Protein AF-X1HJX3-F1 (afdb_monomer_lite)

Structure (mmCIF, N/CA/C/O backbone):
data_AF-X1HJX3-F1
#
_entry.id   AF-X1HJX3-F1
#
loop_
_atom_site.group_PDB
_atom_site.id
_atom_site.type_symbol
_atom_site.label_atom_id
_atom_site.label_alt_id
_atom_site.label_comp_id
_atom_site.label_asym_id
_atom_site.label_entity_id
_atom_site.label_seq_id
_atom_site.pdbx_PDB_ins_code
_atom_site.Cartn_x
_atom_site.Cartn_y
_atom_site.Cartn_z
_atom_site.occupancy
_atom_site.B_iso_or_equiv
_atom_site.auth_seq_id
_atom_site.auth_comp_id
_atom_site.auth_asym_id
_atom_site.auth_atom_id
_atom_site.pdbx_PDB_model_num
ATOM 1 N N . MET A 1 1 ? -29.931 -9.947 17.814 1.00 61.59 1 MET A N 1
ATOM 2 C CA . MET A 1 1 ? -28.649 -10.103 17.093 1.00 61.59 1 MET A CA 1
ATOM 3 C C . MET A 1 1 ? -28.253 -11.563 17.200 1.00 61.59 1 MET A C 1
ATOM 5 O O . MET A 1 1 ? -28.341 -12.080 18.306 1.00 61.59 1 MET A O 1
ATOM 9 N N . LYS A 1 2 ? -27.898 -12.221 16.090 1.00 72.81 2 LYS A N 1
ATOM 10 C CA . LYS A 1 2 ? -27.318 -13.572 16.143 1.00 72.81 2 LYS A CA 1
ATOM 11 C C . LYS A 1 2 ? -25.956 -13.496 16.843 1.00 72.81 2 LYS A C 1
ATOM 13 O O . LYS A 1 2 ? -25.231 -12.519 16.660 1.00 72.81 2 LYS A O 1
ATOM 18 N N . SER A 1 3 ? -25.637 -14.487 17.658 1.00 76.19 3 SER A N 1
ATOM 19 C CA . SER A 1 3 ? -24.318 -14.667 18.257 1.00 76.19 3 SER A CA 1
ATOM 20 C C . SER A 1 3 ? -23.296 -15.091 17.199 1.00 76.19 3 SER A C 1
ATOM 22 O O . SER A 1 3 ? -23.646 -15.606 16.140 1.00 76.19 3 SER A O 1
ATOM 24 N N . MET A 1 4 ? -22.010 -14.902 17.491 1.00 70.25 4 MET A N 1
ATOM 25 C CA . MET A 1 4 ? -20.928 -15.288 16.575 1.00 70.25 4 MET A CA 1
ATOM 26 C C . MET A 1 4 ? -20.886 -16.800 16.316 1.00 70.25 4 MET A C 1
ATOM 28 O O . MET A 1 4 ? -20.545 -17.216 15.216 1.00 70.25 4 MET A O 1
ATOM 32 N N . PHE A 1 5 ? -21.310 -17.607 17.295 1.00 77.50 5 PHE A N 1
ATOM 33 C CA . PHE A 1 5 ? -21.462 -19.058 17.151 1.00 77.50 5 PHE A CA 1
ATOM 34 C C . PHE A 1 5 ? -22.589 -19.430 16.181 1.00 77.50 5 PHE A C 1
ATOM 36 O O . PHE A 1 5 ? -22.460 -20.386 15.429 1.00 77.50 5 PHE A O 1
ATOM 43 N N . GLU A 1 6 ? -23.679 -18.661 16.168 1.00 87.19 6 GLU A N 1
ATOM 44 C CA . GLU A 1 6 ? -24.797 -18.862 15.235 1.00 87.19 6 GLU A CA 1
ATOM 45 C C . GLU A 1 6 ? -24.487 -18.373 13.814 1.00 87.19 6 GLU A C 1
ATOM 47 O O . GLU A 1 6 ? -25.215 -18.703 12.879 1.00 87.19 6 GLU A O 1
ATOM 52 N N . LEU A 1 7 ? -23.450 -17.549 13.657 1.00 85.62 7 LEU A N 1
ATOM 53 C CA . LEU A 1 7 ? -23.013 -17.002 12.375 1.00 85.62 7 LEU A CA 1
ATOM 54 C C . LEU A 1 7 ? -21.848 -17.784 11.753 1.00 85.62 7 LEU A C 1
ATOM 56 O O . LEU A 1 7 ? -21.500 -17.491 10.616 1.00 85.62 7 LEU A O 1
ATOM 60 N N . ASP A 1 8 ? -21.259 -18.740 12.481 1.00 89.50 8 ASP A N 1
ATOM 61 C CA . ASP A 1 8 ? -20.041 -19.464 12.080 1.00 89.50 8 ASP A CA 1
ATOM 62 C C . ASP A 1 8 ? -18.905 -18.518 11.634 1.00 89.50 8 ASP A C 1
ATOM 64 O O . ASP A 1 8 ? -18.171 -18.771 10.681 1.00 89.50 8 ASP A O 1
ATOM 68 N N . VAL A 1 9 ? -18.783 -17.371 12.317 1.00 84.12 9 VAL A N 1
ATOM 69 C CA . VAL A 1 9 ? -17.748 -16.365 12.032 1.00 84.12 9 VAL A CA 1
ATOM 70 C C . VAL A 1 9 ? -16.661 -16.382 13.108 1.00 84.12 9 VAL A C 1
ATOM 72 O O . VAL A 1 9 ? -16.971 -16.440 14.304 1.00 84.12 9 VAL A O 1
ATOM 75 N N . PRO A 1 10 ? -15.374 -16.300 12.723 1.00 83.56 10 PRO A N 1
ATOM 76 C CA . PRO A 1 10 ? -14.274 -16.314 13.674 1.00 83.56 10 PRO A CA 1
ATOM 77 C C . PRO A 1 10 ? -14.284 -15.076 14.574 1.00 83.56 10 PRO A C 1
ATOM 79 O O . PRO A 1 10 ? -14.725 -13.988 14.194 1.00 83.56 10 PRO A O 1
ATOM 82 N N . VAL A 1 11 ? -13.742 -15.235 15.783 1.00 80.19 11 VAL A N 1
ATOM 83 C CA . VAL A 1 11 ? -13.589 -14.117 16.717 1.00 80.19 11 VAL A CA 1
ATOM 84 C C . VAL A 1 11 ? -12.571 -13.110 16.181 1.00 80.19 11 VAL A C 1
ATOM 86 O O . VAL A 1 11 ? -11.490 -13.534 15.761 1.00 80.19 11 VAL A O 1
ATOM 89 N N . PRO A 1 12 ? -12.860 -11.790 16.223 1.00 82.75 12 PRO A N 1
ATOM 90 C CA . PRO A 1 12 ? -11.872 -10.776 15.884 1.00 82.75 12 PRO A CA 1
ATOM 91 C C . PRO A 1 12 ? -10.567 -11.002 16.652 1.00 82.75 12 PRO A C 1
ATOM 93 O O . PRO A 1 12 ? -10.544 -11.056 17.882 1.00 82.75 12 PRO A O 1
ATOM 96 N N . SER A 1 13 ? -9.463 -11.135 15.921 1.00 85.62 13 SER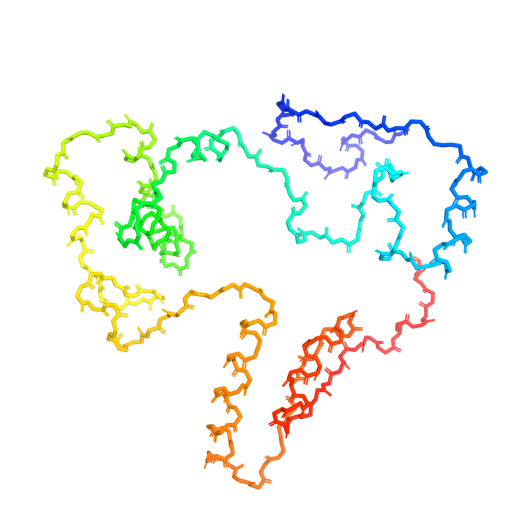 A N 1
ATOM 97 C CA . SER A 1 13 ? -8.151 -11.480 16.485 1.00 85.62 13 SER A CA 1
ATOM 98 C C . SER A 1 13 ? -7.382 -10.275 17.041 1.00 85.62 13 SER A C 1
ATOM 100 O O . SER A 1 13 ? -6.273 -10.429 17.557 1.00 85.62 13 SER A O 1
ATOM 102 N N . LYS A 1 14 ? -7.947 -9.065 16.930 1.00 87.12 14 LYS A N 1
ATOM 103 C CA . LYS A 1 14 ? -7.328 -7.784 17.300 1.00 87.12 14 LYS A CA 1
ATOM 104 C C . LYS A 1 14 ? -8.273 -6.955 18.169 1.00 87.12 14 LYS A C 1
ATOM 106 O O . LYS A 1 14 ? -9.490 -7.101 18.091 1.00 87.12 14 LYS A O 1
ATOM 111 N N . ARG A 1 15 ? -7.698 -6.087 19.006 1.00 88.69 15 ARG A N 1
ATOM 112 C CA . ARG A 1 15 ? -8.424 -5.170 19.900 1.00 88.69 15 ARG A CA 1
ATOM 113 C C . ARG A 1 15 ? -8.220 -3.732 19.437 1.00 88.69 15 ARG A C 1
ATOM 115 O O . ARG A 1 15 ? -7.120 -3.384 19.014 1.00 88.69 15 ARG A O 1
ATOM 122 N N . SER A 1 16 ? -9.252 -2.905 19.561 1.00 89.31 16 SER A N 1
ATOM 123 C CA . SER A 1 16 ? -9.152 -1.468 19.297 1.00 89.31 16 SER A CA 1
ATOM 124 C C . SER A 1 16 ? -8.227 -0.796 20.314 1.00 89.31 16 SER A C 1
ATOM 126 O O . SER A 1 16 ? -8.355 -1.043 21.513 1.00 89.31 16 SER A O 1
ATOM 128 N N . LEU A 1 17 ? -7.321 0.061 19.8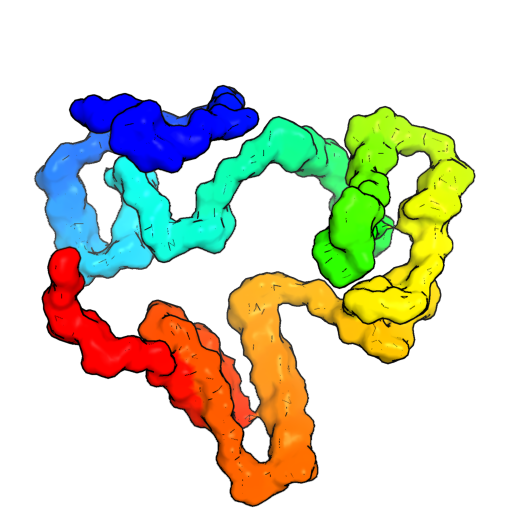36 1.00 90.75 17 LEU A N 1
ATOM 129 C CA . LEU A 1 17 ? -6.403 0.838 20.679 1.00 90.75 17 LEU A CA 1
ATOM 130 C C . LEU A 1 17 ? -6.754 2.332 20.693 1.00 90.75 17 LEU A C 1
ATOM 132 O O . LEU A 1 17 ? -6.776 2.952 21.751 1.00 90.75 17 LEU A O 1
ATOM 136 N N . ILE A 1 18 ? -7.049 2.899 19.521 1.00 92.00 18 ILE A N 1
ATOM 137 C CA . ILE A 1 18 ? -7.411 4.308 19.327 1.00 92.00 18 ILE A CA 1
ATOM 138 C C . ILE A 1 18 ? -8.757 4.348 18.599 1.00 92.00 18 ILE A C 1
ATOM 140 O O . ILE A 1 18 ? -8.970 3.588 17.655 1.00 92.00 18 ILE A O 1
ATOM 144 N N . VAL A 1 19 ? -9.661 5.227 19.036 1.00 93.69 19 VAL A N 1
ATOM 145 C CA . VAL A 1 19 ? -10.991 5.418 18.437 1.00 93.69 19 VAL A CA 1
ATOM 146 C C . VAL A 1 19 ? -11.203 6.877 18.044 1.00 93.69 19 VAL A C 1
ATOM 148 O O . VAL A 1 19 ? -10.630 7.781 18.654 1.00 93.69 19 VAL A O 1
ATOM 151 N N . ARG A 1 20 ? -12.039 7.110 17.027 1.00 91.69 20 ARG A N 1
ATOM 152 C CA . ARG A 1 20 ? -12.559 8.439 16.678 1.00 91.69 20 ARG A CA 1
ATOM 153 C C . ARG A 1 20 ? -14.007 8.542 17.149 1.00 91.69 20 ARG A C 1
ATOM 155 O O . ARG A 1 20 ? -14.749 7.568 17.069 1.00 91.69 20 ARG A O 1
ATOM 162 N N . ASN A 1 21 ? -14.388 9.712 17.653 1.00 92.94 21 ASN A N 1
ATOM 163 C CA . ASN A 1 21 ? -15.759 9.969 18.083 1.00 92.94 21 ASN A CA 1
ATOM 164 C C . ASN A 1 21 ? -16.642 10.270 16.873 1.00 92.94 21 ASN A C 1
ATOM 166 O O . ASN A 1 21 ? -16.260 11.073 16.023 1.00 92.94 21 ASN A O 1
ATOM 170 N N . ASN A 1 22 ? -17.835 9.682 16.850 1.00 93.44 22 ASN A N 1
ATOM 171 C CA . ASN A 1 22 ? -18.866 10.026 15.877 1.00 93.44 22 ASN A CA 1
ATOM 172 C C . ASN A 1 22 ? -19.615 11.287 16.315 1.00 93.44 22 ASN A C 1
ATOM 174 O O . ASN A 1 22 ? -19.764 11.551 17.511 1.00 93.44 22 ASN A O 1
ATOM 178 N N . LYS A 1 23 ? -20.126 12.043 15.341 1.00 94.06 23 LYS A N 1
ATOM 179 C CA . LYS A 1 23 ? -21.047 13.153 15.591 1.00 94.06 23 LYS A CA 1
ATOM 180 C C . LYS A 1 23 ? -22.486 12.654 15.613 1.00 94.06 23 LYS A C 1
ATOM 182 O O . LYS A 1 23 ? -22.884 11.832 14.789 1.00 94.06 23 LYS A O 1
ATOM 187 N N . GLU A 1 24 ? -23.284 13.181 16.535 1.00 95.38 24 GLU A N 1
ATOM 188 C CA . GLU A 1 24 ? -24.730 12.987 16.498 1.00 95.38 24 GLU A CA 1
ATOM 189 C C . GLU A 1 24 ? -25.316 13.858 15.387 1.00 95.38 24 GLU A C 1
ATOM 191 O O . GLU A 1 24 ? -25.300 15.085 15.465 1.00 95.38 24 GLU A O 1
ATOM 196 N N . VAL A 1 25 ? -25.807 13.212 14.331 1.00 96.31 25 VAL A N 1
ATOM 197 C CA . VAL A 1 25 ? -26.427 13.881 13.184 1.00 96.31 25 VAL A CA 1
ATOM 198 C C . VAL A 1 25 ? -27.868 13.404 13.054 1.00 96.31 25 VAL A C 1
ATOM 200 O O . VAL A 1 25 ? -28.129 12.197 12.967 1.00 96.31 25 VAL A O 1
ATOM 203 N N . SER A 1 26 ? -28.813 14.344 13.030 1.00 97.38 26 SER A N 1
ATOM 204 C CA . SER A 1 26 ? -30.235 14.045 12.856 1.00 97.38 26 SER A CA 1
ATOM 205 C C . SER A 1 26 ? -30.555 13.645 11.412 1.00 97.38 26 SER A C 1
ATOM 207 O O . SER A 1 26 ? -29.755 13.822 10.488 1.00 97.38 26 SER A O 1
ATOM 209 N N . LYS A 1 27 ? -31.748 13.088 11.192 1.00 97.75 27 LYS A N 1
ATOM 210 C CA . LYS A 1 27 ? -32.211 12.749 9.843 1.00 97.75 27 LYS A CA 1
ATOM 211 C C . LYS A 1 27 ? -32.362 14.008 8.983 1.00 97.75 27 LYS A C 1
ATOM 213 O O . LYS A 1 27 ? -31.900 14.024 7.850 1.00 97.75 27 LYS A O 1
ATOM 218 N N . GLU A 1 28 ? -32.942 15.060 9.544 1.00 98.25 28 GLU A N 1
ATOM 219 C CA . GLU A 1 28 ? -33.205 16.336 8.876 1.00 98.25 28 GLU A CA 1
ATOM 220 C C . GLU A 1 28 ? -31.895 17.004 8.442 1.00 98.25 28 GLU A C 1
ATOM 222 O O . GLU A 1 28 ? -31.787 17.491 7.321 1.00 98.25 28 GLU A O 1
ATOM 227 N N . GLN A 1 29 ? -30.863 16.960 9.292 1.00 98.06 29 GLN A N 1
ATOM 228 C CA . GLN A 1 29 ? -29.531 17.469 8.953 1.00 98.06 29 GLN A CA 1
ATOM 229 C C . GLN A 1 29 ? -28.898 16.698 7.788 1.00 98.06 29 GLN A C 1
ATOM 231 O O . GLN A 1 29 ? -28.302 17.312 6.904 1.00 98.06 29 GLN A O 1
ATOM 236 N N . ARG A 1 30 ? -29.056 15.366 7.750 1.00 97.12 30 ARG A N 1
ATOM 237 C CA . ARG A 1 30 ? -28.606 14.553 6.607 1.00 97.12 30 ARG A CA 1
ATOM 238 C C . ARG A 1 30 ? -29.377 14.884 5.331 1.00 97.12 30 ARG A C 1
ATOM 240 O O . ARG A 1 30 ? -28.759 14.980 4.279 1.00 97.12 30 ARG A O 1
ATOM 247 N N . GLU A 1 31 ? -30.693 15.081 5.409 1.00 97.56 31 GLU A N 1
ATOM 248 C CA . GLU A 1 31 ? -31.519 15.455 4.251 1.00 97.56 31 GLU A CA 1
ATOM 249 C C . GLU A 1 31 ? -31.126 16.822 3.675 1.00 97.56 31 GLU A C 1
ATOM 251 O O . GLU A 1 31 ? -31.100 16.980 2.456 1.00 97.56 31 GLU A O 1
ATOM 256 N N . ILE A 1 32 ? -30.794 17.795 4.532 1.00 98.19 32 ILE A N 1
ATOM 257 C CA . ILE A 1 32 ? -30.259 19.091 4.093 1.00 98.19 32 ILE A CA 1
ATOM 258 C C . ILE A 1 32 ? -28.913 18.883 3.398 1.00 98.19 32 ILE A C 1
ATOM 260 O O . ILE A 1 32 ? -28.762 19.301 2.256 1.00 98.19 32 ILE A O 1
ATOM 264 N N . ALA A 1 33 ? -27.965 18.186 4.035 1.00 97.56 33 ALA A N 1
ATOM 265 C CA . ALA A 1 33 ? -26.647 17.943 3.450 1.00 97.56 33 ALA A CA 1
ATOM 266 C C . ALA A 1 33 ? -26.736 17.225 2.095 1.00 97.56 33 ALA A C 1
ATOM 268 O O . ALA A 1 33 ? -26.059 17.628 1.156 1.00 97.56 33 ALA A O 1
ATOM 269 N N . LEU A 1 34 ? -27.607 16.220 1.957 1.00 97.12 34 LEU A N 1
ATOM 270 C CA . LEU A 1 34 ? -27.843 15.539 0.681 1.00 97.12 34 LEU A CA 1
ATOM 271 C C . LEU A 1 34 ? -28.362 16.495 -0.397 1.00 97.12 34 LEU A C 1
ATOM 273 O O . LEU A 1 34 ? -27.876 16.452 -1.517 1.00 97.12 34 LEU A O 1
ATOM 277 N N . LYS A 1 35 ? -29.309 17.383 -0.077 1.00 97.81 35 LYS A N 1
ATOM 278 C CA . LYS A 1 35 ? -29.825 18.364 -1.046 1.00 97.81 35 LYS A CA 1
ATOM 279 C C . LYS A 1 35 ? -28.768 19.386 -1.457 1.00 97.81 35 LYS A C 1
ATOM 281 O O . LYS A 1 35 ? -28.600 19.619 -2.647 1.00 97.81 35 LYS A O 1
ATOM 286 N N . GLU A 1 36 ? -28.049 19.955 -0.491 1.00 98.00 36 GLU A N 1
ATOM 287 C CA 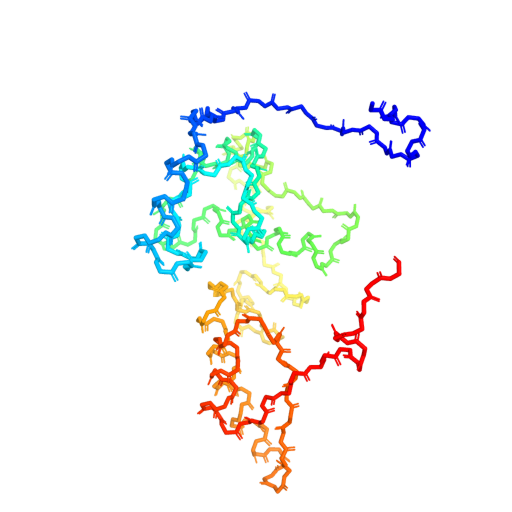. GLU A 1 36 ? -27.005 20.963 -0.737 1.00 98.00 36 GLU A CA 1
ATOM 288 C C . GLU A 1 36 ? -25.790 20.385 -1.477 1.00 98.00 36 GLU A C 1
ATOM 290 O O . GLU A 1 36 ? -25.063 21.112 -2.145 1.00 98.00 36 GLU A O 1
ATOM 295 N N . THR A 1 37 ? -25.574 19.072 -1.380 1.00 97.62 37 THR A N 1
ATOM 296 C CA . THR A 1 37 ? -24.545 18.348 -2.143 1.00 97.62 37 THR A CA 1
ATOM 297 C C . THR A 1 37 ? -25.079 17.759 -3.445 1.00 97.62 37 THR A C 1
ATOM 299 O O . THR A 1 37 ? -24.409 16.932 -4.055 1.00 97.62 37 THR A O 1
ATOM 302 N N . GLU A 1 38 ? -26.285 18.151 -3.871 1.00 97.44 38 GLU A N 1
ATOM 303 C CA . GLU A 1 38 ? -26.936 17.663 -5.095 1.00 97.44 38 GLU A CA 1
ATOM 304 C C . GLU A 1 38 ? -27.000 16.125 -5.165 1.00 97.44 38 GLU A C 1
ATOM 306 O O . GLU A 1 38 ? -26.935 15.520 -6.231 1.00 97.44 38 GLU A O 1
ATOM 311 N N . TYR A 1 39 ? -27.133 15.484 -4.001 1.00 93.56 39 TYR A N 1
ATOM 312 C CA . TYR A 1 39 ? -27.134 14.034 -3.802 1.00 93.56 39 TYR A CA 1
ATOM 313 C C . TYR A 1 39 ? -25.836 13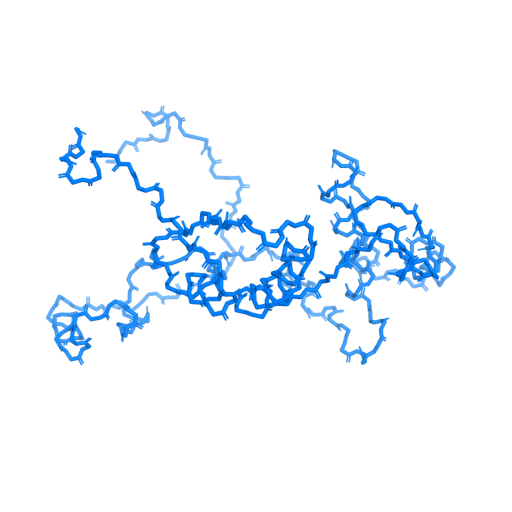.330 -4.239 1.00 93.56 39 TYR A C 1
ATOM 315 O O . TYR A 1 39 ? -25.811 12.109 -4.399 1.00 93.56 39 TYR A O 1
ATOM 323 N N . SER A 1 40 ? -24.736 14.074 -4.382 1.00 93.62 40 SER A N 1
ATOM 324 C CA . SER A 1 40 ? -23.405 13.528 -4.639 1.00 93.62 40 SER A CA 1
ATOM 325 C C . SER A 1 40 ? -22.805 12.925 -3.368 1.00 93.62 40 SER A C 1
ATOM 327 O O . SER A 1 40 ? -22.455 13.632 -2.420 1.00 93.62 40 SER A O 1
ATOM 329 N N . MET A 1 41 ? -22.597 11.607 -3.371 1.00 89.94 41 MET A N 1
ATOM 330 C CA . MET A 1 41 ? -21.937 10.901 -2.265 1.00 89.94 41 MET A CA 1
ATOM 331 C C . MET A 1 41 ? -20.471 11.321 -2.083 1.00 89.94 41 MET A C 1
ATOM 333 O O . MET A 1 41 ? -19.980 11.331 -0.959 1.00 89.94 41 MET A O 1
ATOM 337 N N . PHE A 1 42 ? -19.789 11.728 -3.160 1.00 91.69 42 PHE A N 1
ATOM 338 C CA . PHE A 1 42 ? -18.414 12.241 -3.099 1.00 91.69 42 PHE A CA 1
ATOM 339 C C . PHE A 1 42 ? -18.319 13.626 -2.457 1.00 91.69 42 PHE A C 1
ATOM 341 O O . PHE A 1 42 ? -17.261 14.015 -1.967 1.00 91.69 42 PHE A O 1
ATOM 348 N N . SER A 1 43 ? -19.416 14.380 -2.476 1.00 94.94 43 SER A N 1
ATOM 349 C CA . SER A 1 43 ? -19.486 15.725 -1.908 1.00 94.94 43 SER A CA 1
ATOM 350 C C . SER A 1 43 ? -20.091 15.730 -0.502 1.00 94.94 43 SER A C 1
ATOM 352 O O . SER A 1 43 ? -20.031 16.754 0.180 1.00 94.94 43 SER A O 1
ATOM 354 N N . PHE A 1 44 ? -20.653 14.604 -0.047 1.00 96.44 44 PHE A N 1
ATOM 355 C CA . PHE A 1 44 ? -21.240 14.483 1.282 1.00 96.44 44 PHE A CA 1
ATOM 356 C C . PHE A 1 44 ? -20.164 14.622 2.381 1.00 96.44 44 PHE A C 1
ATOM 358 O O . PHE A 1 44 ? -19.135 13.946 2.320 1.00 96.44 44 PHE A O 1
ATOM 365 N N . PRO A 1 45 ? -20.368 15.454 3.424 1.00 95.81 45 PRO A N 1
ATOM 366 C CA . PRO A 1 45 ? -19.367 15.636 4.473 1.00 95.81 45 PRO A CA 1
ATOM 367 C C . PRO A 1 45 ? -19.091 14.344 5.259 1.00 95.81 45 PRO A C 1
ATOM 369 O O . PRO A 1 45 ? -19.943 13.868 6.010 1.00 95.81 45 PRO A O 1
ATOM 372 N N . ALA A 1 46 ? -17.869 13.812 5.153 1.00 94.38 46 ALA A N 1
ATOM 373 C CA . ALA A 1 46 ? -17.485 12.545 5.788 1.00 94.38 46 ALA A CA 1
ATOM 374 C C . ALA A 1 46 ? -17.660 12.540 7.320 1.00 94.38 46 ALA A C 1
ATOM 376 O O . ALA A 1 46 ? -18.031 11.534 7.911 1.00 94.38 46 ALA A O 1
ATOM 377 N N . ASP A 1 47 ? -17.470 13.687 7.974 1.00 94.44 47 ASP A N 1
ATOM 378 C CA . ASP A 1 47 ? -17.616 13.844 9.429 1.00 94.44 47 ASP A CA 1
ATOM 379 C C . ASP A 1 47 ? -19.087 13.774 9.910 1.00 94.44 47 ASP A C 1
ATOM 381 O O . ASP A 1 47 ? -19.361 13.776 11.110 1.00 94.44 47 ASP A O 1
ATOM 385 N N . MET A 1 48 ? -20.048 13.724 8.975 1.00 95.81 48 MET A N 1
ATOM 386 C CA . MET A 1 48 ? -21.469 13.470 9.244 1.00 95.81 48 MET A CA 1
ATOM 387 C C . MET A 1 48 ? -21.873 12.004 9.014 1.00 95.81 48 MET A C 1
ATOM 389 O O . MET A 1 48 ? -23.026 11.641 9.271 1.00 95.81 48 MET A O 1
ATOM 393 N N . LEU A 1 49 ? -20.961 11.166 8.511 1.00 94.56 49 LEU A N 1
ATOM 394 C CA . LEU A 1 49 ? -21.205 9.746 8.281 1.00 94.56 49 LEU A CA 1
ATOM 395 C C . LEU A 1 49 ? -21.093 8.959 9.589 1.00 94.56 49 LEU A C 1
ATOM 397 O O . LEU A 1 49 ? -20.243 9.223 10.435 1.00 94.56 49 LEU A O 1
ATOM 401 N N . VAL A 1 50 ? -21.954 7.952 9.738 1.00 92.50 50 VAL A N 1
ATOM 402 C CA . VAL A 1 50 ? -21.848 6.963 10.826 1.00 92.50 50 VAL A CA 1
ATOM 403 C C . VAL A 1 50 ? -20.944 5.805 10.406 1.00 92.50 50 VAL A C 1
ATOM 405 O O . VAL A 1 50 ? -20.169 5.297 11.212 1.00 92.50 50 VAL A O 1
ATOM 408 N N . LEU A 1 51 ? -21.063 5.391 9.144 1.00 93.31 51 LEU A N 1
ATOM 409 C CA . LEU A 1 51 ? -20.258 4.363 8.497 1.00 93.31 51 LEU A CA 1
ATOM 410 C C . LEU A 1 51 ? -19.881 4.883 7.114 1.00 93.31 51 LEU A C 1
ATOM 412 O O . LEU A 1 51 ? -20.748 5.381 6.393 1.00 93.31 51 LEU A O 1
ATOM 416 N N . ASP A 1 52 ? -18.604 4.765 6.769 1.00 93.44 52 ASP A N 1
ATOM 417 C CA . ASP A 1 52 ? -18.085 5.132 5.459 1.00 93.44 52 ASP A CA 1
ATOM 418 C C . ASP A 1 52 ? -17.701 3.859 4.700 1.00 93.44 52 ASP A C 1
ATOM 420 O O . ASP A 1 52 ? -16.767 3.150 5.076 1.00 93.44 52 ASP A O 1
ATOM 424 N N . PHE A 1 53 ? -18.478 3.555 3.662 1.00 93.62 53 PHE A N 1
ATOM 425 C CA . PHE A 1 53 ? -18.250 2.436 2.750 1.00 93.62 53 PHE A CA 1
ATOM 426 C C . PHE A 1 53 ? -17.908 2.923 1.338 1.00 93.62 53 PHE A C 1
ATOM 428 O O . PHE A 1 53 ? -18.094 2.184 0.376 1.00 93.62 53 PHE A O 1
ATOM 435 N N . LEU A 1 54 ? -17.445 4.171 1.197 1.00 90.19 54 LEU A N 1
ATOM 436 C CA . LEU A 1 54 ? -17.122 4.742 -0.106 1.00 90.19 54 LEU A CA 1
ATOM 437 C C . LEU A 1 54 ? -15.926 4.031 -0.758 1.00 90.19 54 LEU A C 1
ATOM 439 O O . LEU A 1 54 ? -15.936 3.793 -1.962 1.00 90.19 54 LEU A O 1
ATOM 443 N N . SER A 1 55 ? -14.895 3.694 0.023 1.00 86.94 55 SER A N 1
ATOM 444 C CA . SER A 1 55 ? -13.718 2.964 -0.457 1.00 86.94 55 SER A CA 1
ATOM 445 C C . SER A 1 55 ? -12.925 2.329 0.691 1.00 86.94 55 SER A C 1
ATOM 447 O O . SER A 1 55 ? -12.899 2.842 1.812 1.00 86.94 55 SER A O 1
ATOM 449 N N . ASP A 1 56 ? -12.229 1.232 0.403 1.00 87.81 56 ASP A N 1
ATOM 450 C CA . ASP A 1 56 ? -11.198 0.626 1.255 1.00 87.81 56 ASP A CA 1
ATOM 451 C C . ASP A 1 56 ? -9.807 1.277 1.070 1.00 87.81 56 ASP A C 1
ATOM 453 O O . ASP A 1 56 ? -8.878 1.033 1.845 1.00 87.81 56 ASP A O 1
ATOM 457 N N . SER A 1 57 ? -9.655 2.150 0.069 1.00 85.75 57 SER A N 1
ATOM 458 C CA . SER A 1 57 ? -8.403 2.834 -0.249 1.00 85.75 57 SER A CA 1
ATOM 459 C C . SER A 1 57 ? -8.044 3.878 0.810 1.00 85.75 57 SER A C 1
ATOM 461 O O . SER A 1 57 ? -8.576 4.987 0.832 1.00 85.75 57 SER A O 1
ATOM 463 N N . GLY A 1 58 ? -7.087 3.539 1.678 1.00 88.12 58 GLY A N 1
ATOM 464 C CA . GLY A 1 58 ? -6.576 4.443 2.714 1.00 88.12 58 GLY A CA 1
ATOM 465 C C . GLY A 1 58 ? -7.488 4.597 3.937 1.00 88.12 58 GLY A C 1
ATOM 466 O O . GLY A 1 58 ? -7.189 5.407 4.812 1.00 88.12 58 GLY A O 1
ATOM 467 N N . SER A 1 59 ? -8.565 3.814 4.035 1.00 91.94 59 SER A N 1
ATOM 468 C CA . SER A 1 59 ? -9.525 3.846 5.151 1.00 91.94 59 SER A CA 1
ATOM 469 C C . SER A 1 59 ? -9.270 2.768 6.219 1.00 91.94 59 SER A C 1
ATOM 471 O O . SER A 1 59 ? -9.999 2.673 7.207 1.00 91.94 59 SER A O 1
ATOM 473 N N . SER A 1 60 ? -8.209 1.967 6.067 1.00 92.25 60 SER A N 1
ATOM 474 C CA . SER A 1 60 ? -7.819 0.929 7.030 1.00 92.25 60 SER A CA 1
ATOM 475 C C . SER A 1 60 ? -7.314 1.496 8.365 1.00 92.25 60 SER A C 1
ATOM 477 O O . SER A 1 60 ? -6.669 2.544 8.408 1.00 92.25 60 SER A O 1
ATOM 479 N N . SER A 1 61 ? -7.494 0.749 9.457 1.00 93.25 61 SER A N 1
ATOM 480 C CA . SER A 1 61 ? -6.857 1.045 10.745 1.00 93.25 61 SER A CA 1
ATOM 481 C C . SER A 1 61 ? -5.431 0.490 10.814 1.00 93.25 61 SER A C 1
ATOM 483 O O . SER A 1 61 ? -5.226 -0.704 10.591 1.00 93.25 61 SER A O 1
ATOM 485 N N . MET A 1 62 ? -4.465 1.321 11.207 1.00 94.69 62 MET A N 1
ATOM 486 C CA . MET A 1 62 ? -3.088 0.883 11.463 1.00 94.69 62 MET A CA 1
ATOM 487 C C . MET A 1 62 ? -2.930 0.201 12.829 1.00 94.69 62 MET A C 1
ATOM 489 O O . MET A 1 62 ? -3.605 0.554 13.798 1.00 94.69 62 MET A O 1
ATOM 493 N N . THR A 1 63 ? -1.992 -0.743 12.919 1.00 93.12 63 THR A N 1
ATOM 494 C CA . THR A 1 63 ? -1.543 -1.338 14.185 1.00 93.12 63 THR A CA 1
ATOM 495 C C . THR A 1 63 ? -0.704 -0.354 15.001 1.00 93.12 63 THR A C 1
ATOM 497 O O . THR A 1 63 ? -0.184 0.638 14.488 1.00 93.12 63 THR A O 1
ATOM 500 N N . ASP A 1 64 ? -0.527 -0.649 16.284 1.00 93.06 64 ASP A N 1
ATOM 501 C CA . ASP A 1 64 ? 0.395 0.065 17.170 1.00 93.06 64 ASP A CA 1
ATOM 502 C C . ASP A 1 64 ? 1.842 0.072 16.647 1.00 93.06 64 ASP A C 1
ATOM 504 O O . ASP A 1 64 ? 2.494 1.111 16.680 1.00 93.06 64 ASP A O 1
ATOM 508 N N . LEU A 1 65 ? 2.326 -1.041 16.085 1.00 91.94 65 LEU A N 1
ATOM 509 C CA . LEU A 1 65 ? 3.655 -1.124 15.467 1.00 91.94 65 LEU A CA 1
ATOM 510 C C . LEU A 1 65 ? 3.789 -0.252 14.211 1.00 91.94 65 LEU A C 1
ATOM 512 O O . LEU A 1 65 ? 4.851 0.325 13.975 1.00 91.94 65 LEU A O 1
ATOM 516 N N . GLN A 1 66 ? 2.731 -0.129 13.405 1.00 93.56 66 GLN A N 1
ATOM 517 C CA . GLN A 1 66 ? 2.719 0.791 12.264 1.00 93.56 66 GLN A CA 1
ATOM 518 C C . GLN A 1 66 ? 2.757 2.248 12.741 1.00 93.56 66 GLN A C 1
ATOM 520 O O . GLN A 1 66 ? 3.571 3.021 12.244 1.00 93.56 66 GLN A O 1
ATOM 525 N N . TRP A 1 67 ? 1.968 2.604 13.761 1.00 94.19 67 TRP A N 1
ATOM 526 C CA . TRP A 1 67 ? 2.042 3.924 14.396 1.00 94.19 67 TRP A CA 1
ATOM 527 C C . TRP A 1 67 ? 3.425 4.214 14.990 1.00 94.19 67 TRP A C 1
ATOM 529 O O . TRP A 1 67 ? 3.962 5.295 14.769 1.00 94.19 67 TRP A O 1
ATOM 539 N N . ALA A 1 68 ? 4.037 3.254 15.690 1.00 92.56 68 ALA A N 1
ATOM 540 C CA . ALA A 1 68 ? 5.392 3.390 16.224 1.00 92.56 68 ALA A CA 1
ATOM 541 C C . ALA A 1 68 ? 6.416 3.621 15.103 1.00 92.56 68 ALA A C 1
ATOM 543 O O . ALA A 1 68 ? 7.282 4.484 15.219 1.00 92.56 68 ALA A O 1
ATOM 544 N N . SER A 1 69 ? 6.272 2.905 13.985 1.00 93.00 69 SER A N 1
ATOM 545 C CA . SER A 1 69 ? 7.146 3.038 12.815 1.00 93.00 69 SER A CA 1
ATOM 546 C C . SER A 1 69 ? 7.134 4.457 12.230 1.00 93.00 69 SER A C 1
ATOM 548 O O . SER A 1 69 ? 8.179 4.914 11.770 1.00 93.00 69 SER A O 1
ATOM 550 N N . LEU A 1 70 ? 6.010 5.186 12.309 1.00 93.38 70 LEU A N 1
ATOM 551 C CA . LEU A 1 70 ? 5.940 6.595 11.888 1.00 93.38 70 LEU A CA 1
ATOM 552 C C . LEU A 1 70 ? 6.876 7.493 12.712 1.00 93.38 70 LEU A C 1
ATOM 554 O O . LEU A 1 70 ? 7.515 8.380 12.156 1.00 93.38 70 LEU A O 1
ATOM 558 N N . PHE A 1 71 ? 7.039 7.232 14.013 1.00 92.88 71 PHE A N 1
ATOM 559 C CA . PHE A 1 71 ? 7.985 7.972 14.862 1.00 92.88 71 PHE A CA 1
ATOM 560 C C . PHE A 1 71 ? 9.455 7.633 14.575 1.00 92.88 71 PHE A C 1
ATOM 562 O O . PHE A 1 71 ? 10.344 8.406 14.926 1.00 92.88 71 PHE A O 1
ATOM 569 N N . HIS A 1 72 ? 9.722 6.500 13.920 1.00 91.94 72 HIS A N 1
ATOM 570 C CA . HIS A 1 72 ? 11.057 6.115 13.453 1.00 91.94 72 HIS A CA 1
ATOM 571 C C . HIS A 1 72 ? 11.383 6.619 12.037 1.00 91.94 72 HIS A C 1
ATOM 573 O O . HIS A 1 72 ? 12.459 6.277 11.518 1.00 91.94 72 HIS A O 1
ATOM 579 N N . GLY A 1 73 ? 10.482 7.413 11.438 1.00 93.06 73 GLY A N 1
ATOM 580 C CA . GLY A 1 73 ? 10.614 8.001 10.108 1.00 93.06 73 GLY A CA 1
ATOM 581 C C . GLY A 1 73 ? 11.980 8.646 9.880 1.00 93.06 73 GLY A C 1
ATOM 582 O O . GLY A 1 73 ? 12.539 9.312 10.752 1.00 93.06 73 GLY A O 1
ATOM 583 N N . ASP A 1 74 ? 12.546 8.391 8.705 1.00 95.19 74 ASP A N 1
ATOM 584 C CA . ASP A 1 74 ? 13.812 8.960 8.258 1.00 95.19 74 ASP A CA 1
ATOM 585 C C . ASP A 1 74 ? 13.557 9.770 6.996 1.00 95.19 74 ASP A C 1
ATOM 587 O O . ASP A 1 74 ? 13.400 9.219 5.908 1.00 95.19 74 ASP A O 1
ATOM 591 N N . GLU A 1 75 ? 13.511 11.085 7.175 1.00 96.12 75 GLU A N 1
ATOM 592 C CA . GLU A 1 75 ? 13.206 12.062 6.128 1.00 96.12 75 GLU A CA 1
ATOM 593 C C . GLU A 1 75 ? 14.457 12.472 5.332 1.00 96.12 75 GLU A C 1
ATOM 595 O O . GLU A 1 75 ? 14.481 13.502 4.655 1.00 96.12 75 GLU A O 1
ATOM 600 N N . SER A 1 76 ? 15.534 11.681 5.413 1.00 96.69 76 SER A N 1
ATOM 601 C CA . SER A 1 76 ? 16.718 11.884 4.583 1.00 96.69 76 SER A CA 1
ATOM 602 C C . SER A 1 76 ? 16.354 11.789 3.098 1.00 96.69 76 SER A C 1
ATOM 604 O O . SER A 1 76 ? 15.662 10.867 2.661 1.00 96.69 76 SER A O 1
ATOM 606 N N . TYR A 1 77 ? 16.878 12.727 2.304 1.00 94.50 77 TYR A N 1
ATOM 607 C CA . TYR A 1 77 ? 16.503 12.914 0.896 1.00 94.50 77 TYR A CA 1
ATOM 608 C C . TYR A 1 77 ? 16.764 11.693 0.001 1.00 94.50 77 TYR A C 1
ATOM 610 O O . TYR A 1 77 ? 16.055 11.459 -0.974 1.00 94.50 77 TYR A O 1
ATOM 618 N N . GLY A 1 78 ? 17.793 10.905 0.309 1.00 90.06 78 GLY A N 1
ATOM 619 C CA . GLY A 1 78 ? 18.151 9.729 -0.471 1.00 90.06 78 GLY A CA 1
ATOM 620 C C . GLY A 1 78 ? 18.536 8.573 0.429 1.00 90.06 78 GLY A C 1
ATOM 621 O O . GLY A 1 78 ? 19.217 8.772 1.432 1.00 90.06 78 GLY A O 1
ATOM 622 N N . ARG A 1 79 ? 18.134 7.359 0.029 1.00 89.56 79 ARG A N 1
ATOM 623 C CA . ARG A 1 79 ? 18.510 6.107 0.706 1.00 89.56 79 ARG A CA 1
ATOM 624 C C . ARG A 1 79 ? 18.205 6.133 2.215 1.00 89.56 79 ARG A C 1
ATOM 626 O O . ARG A 1 79 ? 19.015 5.674 3.013 1.00 89.56 79 ARG A O 1
ATOM 633 N N . ASN A 1 80 ? 17.051 6.671 2.603 1.00 93.88 80 ASN A N 1
ATOM 634 C CA . ASN A 1 80 ? 16.607 6.636 3.995 1.00 93.88 80 ASN A CA 1
ATOM 635 C C . ASN A 1 80 ? 16.314 5.199 4.472 1.00 93.88 80 ASN A C 1
ATOM 637 O O . ASN A 1 80 ? 16.152 4.277 3.668 1.00 93.88 80 ASN A O 1
ATOM 641 N N . LYS A 1 81 ? 16.217 4.994 5.790 1.00 93.81 81 LYS A N 1
ATOM 642 C CA . LYS A 1 81 ? 15.899 3.682 6.392 1.00 93.81 81 LYS A CA 1
ATOM 643 C C . LYS A 1 81 ? 14.635 3.047 5.802 1.00 93.81 81 LYS A C 1
ATOM 645 O O . LYS A 1 81 ? 14.626 1.850 5.515 1.00 93.81 81 LYS A O 1
ATOM 650 N N . GLY A 1 82 ? 13.584 3.848 5.611 1.00 93.00 82 GLY A N 1
ATOM 651 C CA . GLY A 1 82 ? 12.292 3.392 5.097 1.00 93.00 82 GLY A CA 1
ATOM 652 C C . GLY A 1 82 ? 12.396 2.781 3.702 1.00 93.00 82 GLY A C 1
ATOM 653 O O . GLY A 1 82 ? 11.784 1.750 3.441 1.00 93.00 82 GLY A O 1
ATOM 654 N N . TYR A 1 83 ? 13.241 3.344 2.839 1.00 92.12 83 TYR A N 1
ATOM 655 C CA . TYR A 1 83 ? 13.507 2.813 1.506 1.00 92.12 83 TYR A CA 1
ATOM 656 C C . TYR A 1 83 ? 14.044 1.370 1.549 1.00 92.12 83 TYR A C 1
ATOM 658 O O . TYR A 1 83 ? 13.534 0.507 0.834 1.00 92.12 83 TYR A O 1
ATOM 666 N N . TYR A 1 84 ? 15.033 1.077 2.401 1.00 93.44 84 TYR A N 1
ATOM 667 C CA . TYR A 1 84 ? 15.594 -0.277 2.499 1.00 93.44 84 TYR A CA 1
ATOM 668 C C . TYR A 1 84 ? 14.589 -1.271 3.087 1.00 93.44 84 TYR A C 1
ATOM 670 O O . TYR A 1 84 ? 14.448 -2.385 2.583 1.00 93.44 84 TYR A O 1
ATOM 678 N N . VAL A 1 85 ? 13.855 -0.853 4.125 1.00 94.75 85 VAL A N 1
ATOM 679 C CA . VAL A 1 85 ? 12.808 -1.677 4.743 1.00 94.75 85 VAL A CA 1
ATOM 680 C C . VAL A 1 85 ? 11.690 -1.983 3.745 1.00 94.75 85 VAL A C 1
ATOM 682 O O . VAL A 1 85 ? 11.234 -3.122 3.688 1.00 94.75 85 VAL A O 1
ATOM 685 N N . LEU A 1 86 ? 11.280 -1.008 2.928 1.00 92.94 86 LEU A N 1
ATOM 686 C CA . LEU A 1 86 ? 10.248 -1.192 1.909 1.00 92.94 86 LEU A CA 1
ATOM 687 C C . LEU A 1 86 ? 10.670 -2.218 0.852 1.00 92.94 86 LEU A C 1
ATOM 689 O O . LEU A 1 86 ? 9.876 -3.087 0.504 1.00 92.94 86 LEU A O 1
ATOM 693 N N . LEU A 1 87 ? 11.914 -2.159 0.366 1.00 91.31 87 LEU A N 1
ATOM 694 C CA . LEU A 1 87 ? 12.413 -3.153 -0.587 1.00 91.31 87 LEU A CA 1
ATOM 695 C C . LEU A 1 87 ? 12.385 -4.568 -0.006 1.00 91.31 87 LEU A C 1
ATOM 697 O O . LEU A 1 87 ? 11.902 -5.489 -0.661 1.00 91.31 87 LEU A O 1
ATOM 701 N N . GLU A 1 88 ? 12.853 -4.744 1.229 1.00 93.44 88 GLU A N 1
ATOM 702 C CA . GLU A 1 88 ? 12.801 -6.048 1.891 1.00 93.44 88 GLU A CA 1
ATOM 703 C C . GLU A 1 88 ? 11.358 -6.503 2.152 1.00 93.44 88 GLU A C 1
ATOM 705 O O . GLU A 1 88 ? 11.080 -7.686 1.991 1.00 93.44 88 GLU A O 1
ATOM 710 N N . ALA A 1 89 ? 10.430 -5.593 2.465 1.00 93.94 89 ALA A N 1
ATOM 711 C CA . ALA A 1 89 ? 9.010 -5.910 2.640 1.00 93.94 89 ALA A CA 1
ATOM 712 C C . ALA A 1 89 ? 8.340 -6.371 1.332 1.00 93.94 89 ALA A C 1
ATOM 714 O O . ALA A 1 89 ? 7.542 -7.309 1.342 1.00 93.94 89 ALA A O 1
ATOM 715 N N . ILE A 1 90 ? 8.691 -5.759 0.195 1.00 92.12 90 ILE A N 1
ATOM 716 C CA . ILE A 1 90 ? 8.241 -6.215 -1.129 1.00 92.12 90 ILE A CA 1
ATOM 717 C C . ILE A 1 90 ? 8.744 -7.641 -1.376 1.00 92.12 90 ILE A C 1
ATOM 719 O O . ILE A 1 90 ? 7.964 -8.508 -1.757 1.00 92.12 90 ILE A O 1
ATOM 723 N N . ARG A 1 91 ? 10.021 -7.925 -1.098 1.00 92.00 91 ARG A N 1
ATOM 724 C CA . ARG A 1 91 ? 10.570 -9.283 -1.252 1.00 92.00 91 ARG A CA 1
ATOM 725 C C . ARG A 1 91 ? 9.942 -10.283 -0.281 1.00 92.00 91 ARG A C 1
ATOM 727 O O . ARG A 1 91 ? 9.635 -11.401 -0.681 1.00 92.00 91 ARG A O 1
ATOM 734 N N . ASP A 1 92 ? 9.720 -9.887 0.968 1.00 94.88 92 ASP A N 1
ATOM 735 C CA . ASP A 1 92 ? 9.002 -10.694 1.960 1.00 94.88 92 ASP A CA 1
ATOM 736 C C . ASP A 1 92 ? 7.610 -11.083 1.441 1.00 94.88 92 ASP A C 1
ATOM 738 O O . ASP A 1 92 ? 7.221 -12.240 1.546 1.00 94.88 92 ASP A O 1
ATOM 742 N N . THR A 1 93 ? 6.908 -10.145 0.801 1.00 93.12 93 THR A N 1
ATOM 743 C CA . THR A 1 93 ? 5.546 -10.351 0.289 1.00 93.12 93 THR A CA 1
ATOM 744 C C . THR A 1 93 ? 5.506 -11.189 -0.990 1.00 93.12 93 THR A C 1
ATOM 746 O O . THR A 1 93 ? 4.688 -12.097 -1.105 1.00 93.12 93 THR A O 1
ATOM 749 N N . PHE A 1 94 ? 6.360 -10.880 -1.970 1.00 91.56 94 PHE A N 1
ATOM 750 C CA . PHE A 1 94 ? 6.241 -11.427 -3.327 1.00 91.56 94 PHE A CA 1
ATOM 751 C C . PHE A 1 94 ? 7.230 -12.549 -3.652 1.00 91.56 94 PHE A C 1
ATOM 753 O O . PHE A 1 94 ? 7.062 -13.219 -4.668 1.00 91.56 94 PHE A O 1
ATOM 760 N N . GLU A 1 95 ? 8.261 -12.767 -2.834 1.00 92.31 95 GLU A N 1
ATOM 761 C CA . GLU A 1 95 ? 9.315 -13.745 -3.140 1.00 92.31 95 GLU A CA 1
ATOM 762 C C . GLU A 1 95 ? 9.533 -14.789 -2.045 1.00 92.31 95 GLU A C 1
ATOM 764 O O . GLU A 1 95 ? 9.868 -15.929 -2.358 1.00 92.31 95 GLU A O 1
ATOM 769 N N . ARG A 1 96 ? 9.405 -14.407 -0.768 1.00 92.62 96 ARG A N 1
ATOM 770 C CA . ARG A 1 96 ? 9.829 -15.252 0.365 1.00 92.62 96 ARG A CA 1
ATOM 771 C C . ARG A 1 96 ? 8.690 -16.039 1.011 1.00 92.62 96 ARG A C 1
ATOM 773 O O . ARG A 1 96 ? 8.966 -16.939 1.799 1.00 92.62 96 ARG A O 1
ATOM 780 N N . GLY A 1 97 ? 7.439 -15.744 0.653 1.00 89.69 97 GLY A N 1
ATOM 781 C CA . GLY A 1 97 ? 6.262 -16.474 1.124 1.00 89.69 97 GLY A CA 1
ATOM 782 C C . GLY A 1 97 ? 6.203 -16.537 2.650 1.00 89.69 97 GLY A C 1
ATOM 783 O O . GLY A 1 97 ? 6.182 -15.505 3.319 1.00 89.69 97 GLY A O 1
ATOM 784 N N . ASP A 1 98 ? 6.219 -17.753 3.191 1.00 94.44 98 ASP A N 1
ATOM 785 C CA . ASP A 1 98 ? 6.073 -18.004 4.629 1.00 94.44 98 ASP A CA 1
ATOM 786 C C . ASP A 1 98 ? 7.349 -17.740 5.452 1.00 94.44 98 ASP A C 1
ATOM 788 O O . ASP A 1 98 ? 7.303 -17.788 6.681 1.00 94.44 98 ASP A O 1
ATOM 792 N N . GLU A 1 99 ? 8.468 -17.388 4.807 1.00 95.38 99 GLU A N 1
ATOM 793 C CA . GLU A 1 99 ? 9.766 -17.131 5.452 1.00 95.38 99 GLU A CA 1
ATOM 794 C C . GLU A 1 99 ? 10.231 -15.659 5.301 1.00 95.38 99 GLU A C 1
ATOM 796 O O . GLU A 1 99 ? 11.302 -15.381 4.744 1.00 95.38 99 GLU A O 1
ATOM 801 N N . PRO A 1 100 ? 9.446 -14.663 5.764 1.00 95.88 100 PRO A N 1
ATOM 802 C CA . PRO A 1 100 ? 9.804 -13.253 5.645 1.00 95.88 100 PRO A CA 1
ATOM 803 C C . PRO A 1 100 ? 10.942 -12.878 6.602 1.00 95.88 100 PRO A C 1
ATOM 805 O O . PRO A 1 100 ? 10.942 -13.248 7.780 1.00 95.88 100 PRO A O 1
ATOM 808 N N . LYS A 1 101 ? 11.876 -12.042 6.141 1.00 94.19 101 LYS A N 1
ATOM 809 C CA . LYS A 1 101 ? 12.979 -11.550 6.979 1.00 94.19 101 LYS A CA 1
ATOM 810 C C . LYS A 1 101 ? 12.531 -10.539 8.027 1.00 94.19 101 LYS A C 1
ATOM 812 O O . LYS A 1 101 ? 13.168 -10.434 9.072 1.00 94.19 101 LYS A O 1
ATOM 817 N N . LYS A 1 102 ? 11.475 -9.765 7.749 1.00 94.62 102 LYS A N 1
ATOM 818 C CA . LYS A 1 102 ? 10.961 -8.698 8.626 1.00 94.62 102 LYS A CA 1
ATOM 819 C C . LYS A 1 102 ? 12.048 -7.690 9.005 1.00 94.62 102 LYS A C 1
ATOM 821 O O . LYS A 1 102 ? 12.224 -7.353 10.175 1.00 94.62 102 LYS A O 1
ATOM 826 N N . ALA A 1 103 ? 12.754 -7.174 7.999 1.00 94.81 103 ALA A N 1
ATOM 827 C CA . ALA A 1 103 ? 13.875 -6.245 8.176 1.00 94.81 103 ALA A CA 1
ATOM 828 C C . ALA A 1 103 ? 13.527 -4.984 8.995 1.00 94.81 103 ALA A C 1
ATOM 830 O O . ALA A 1 103 ? 14.397 -4.401 9.639 1.00 94.81 103 ALA A O 1
ATOM 831 N N . VAL A 1 104 ? 12.244 -4.603 9.038 1.00 94.62 104 VAL A N 1
ATOM 832 C CA . VAL A 1 104 ? 11.714 -3.542 9.911 1.00 94.62 104 VAL A CA 1
ATOM 833 C C . VAL A 1 104 ? 12.087 -3.732 11.388 1.00 94.62 104 VAL A C 1
ATOM 835 O O . VAL A 1 104 ? 12.279 -2.749 12.101 1.00 94.62 104 VAL A O 1
ATOM 838 N N . ASN A 1 105 ? 12.264 -4.976 11.846 1.00 95.31 105 ASN A N 1
ATOM 839 C CA . ASN A 1 105 ? 12.613 -5.280 13.230 1.00 95.31 105 ASN A CA 1
ATOM 840 C C . ASN A 1 105 ? 13.973 -4.708 13.636 1.00 95.31 105 ASN A C 1
ATOM 842 O O . ASN A 1 105 ? 14.099 -4.285 14.776 1.00 95.31 105 ASN A O 1
ATOM 846 N N . LEU A 1 106 ? 14.945 -4.624 12.719 1.00 94.75 106 LEU A N 1
ATOM 847 C CA . LEU A 1 106 ? 16.243 -3.989 12.991 1.00 94.75 106 LEU A CA 1
ATOM 848 C C . LEU A 1 106 ? 16.076 -2.506 13.350 1.00 94.75 106 LEU A C 1
ATOM 850 O O . LEU A 1 106 ? 16.808 -1.965 14.175 1.00 94.75 106 LEU A O 1
ATOM 854 N N . ILE A 1 107 ? 15.090 -1.842 12.739 1.00 93.38 107 ILE A N 1
ATOM 855 C CA . ILE A 1 107 ? 14.803 -0.431 13.001 1.00 93.38 107 ILE A CA 1
ATOM 856 C C . ILE A 1 107 ? 14.013 -0.280 14.301 1.00 93.38 107 ILE A C 1
ATOM 858 O O . ILE A 1 107 ? 14.371 0.545 15.140 1.00 93.38 107 ILE A O 1
ATOM 862 N N . LEU A 1 108 ? 12.967 -1.090 14.485 1.00 93.31 108 LEU A N 1
ATOM 863 C CA . LEU A 1 108 ? 12.102 -1.028 15.667 1.00 93.31 108 LEU A CA 1
ATOM 864 C C . LEU A 1 108 ? 12.804 -1.471 16.956 1.00 93.31 108 LEU A C 1
ATOM 866 O O . LEU A 1 108 ? 12.462 -0.981 18.028 1.00 93.31 108 LEU A O 1
ATOM 870 N N . SER A 1 109 ? 13.801 -2.356 16.872 1.00 93.44 109 SER A N 1
ATOM 871 C CA . SER A 1 109 ? 14.631 -2.730 18.022 1.00 93.44 109 SER A CA 1
ATOM 872 C C . SER A 1 109 ? 15.681 -1.676 18.378 1.00 93.44 109 SER A C 1
ATOM 874 O O . SER A 1 109 ? 16.361 -1.827 19.390 1.00 93.44 109 SER A O 1
ATOM 876 N N . GLY A 1 110 ? 15.849 -0.638 17.550 1.00 92.94 110 GLY A N 1
ATOM 877 C CA . GLY A 1 110 ? 16.895 0.366 17.724 1.00 92.94 110 GLY A CA 1
ATOM 878 C C . GLY A 1 110 ? 18.304 -0.201 17.543 1.00 92.94 110 GLY A C 1
ATOM 879 O O . GLY A 1 110 ? 19.193 0.157 18.310 1.00 92.94 110 GLY A O 1
ATOM 880 N N . GLU A 1 111 ? 18.516 -1.098 16.573 1.00 96.00 111 GLU A N 1
ATOM 881 C CA . GLU A 1 111 ? 19.845 -1.657 16.296 1.00 96.00 111 GLU A CA 1
ATOM 882 C C . GLU A 1 111 ? 20.867 -0.541 16.009 1.00 96.00 111 GLU A C 1
ATOM 884 O O . GLU A 1 111 ? 20.629 0.360 15.203 1.00 96.00 111 GLU A O 1
ATOM 889 N N . THR A 1 112 ? 22.025 -0.611 16.670 1.00 95.44 112 THR A N 1
ATOM 890 C CA . THR A 1 112 ? 23.110 0.384 16.564 1.00 95.44 112 THR A CA 1
ATOM 891 C C . THR A 1 112 ? 24.404 -0.204 16.005 1.00 95.44 112 THR A C 1
ATOM 893 O O . THR A 1 112 ? 25.323 0.534 15.645 1.00 95.44 112 THR A O 1
ATOM 896 N N . ASN A 1 113 ? 24.497 -1.529 15.888 1.00 97.62 113 ASN A N 1
ATOM 897 C CA . ASN A 1 113 ? 25.643 -2.215 15.324 1.00 97.62 113 ASN A CA 1
ATOM 898 C C . ASN A 1 113 ? 25.708 -1.993 13.807 1.00 97.62 113 ASN A C 1
ATOM 900 O O . ASN A 1 113 ? 25.021 -2.642 13.017 1.00 97.62 113 ASN A O 1
ATOM 904 N N . ILE A 1 114 ? 26.600 -1.091 13.395 1.00 96.88 114 ILE A N 1
ATOM 905 C CA . ILE A 1 114 ? 26.770 -0.708 11.991 1.00 96.88 114 ILE A CA 1
ATOM 906 C C . ILE A 1 114 ? 27.136 -1.893 11.098 1.00 96.88 114 ILE A C 1
ATOM 908 O O . ILE A 1 114 ? 26.623 -1.977 9.987 1.00 96.88 114 ILE A O 1
ATOM 912 N N . LYS A 1 115 ? 27.965 -2.833 11.570 1.00 97.44 115 LYS A N 1
ATOM 913 C CA . LYS A 1 115 ? 28.318 -4.019 10.777 1.00 97.44 115 LYS A CA 1
ATOM 914 C C . LYS A 1 115 ? 27.071 -4.846 10.454 1.00 97.44 115 LYS A C 1
ATOM 916 O O . LYS A 1 115 ? 26.872 -5.224 9.308 1.00 97.44 115 LYS A O 1
ATOM 921 N N . THR A 1 116 ? 26.210 -5.061 11.445 1.00 96.38 116 THR A N 1
ATOM 922 C CA . THR A 1 116 ? 24.944 -5.788 11.266 1.00 96.38 116 THR A CA 1
ATOM 923 C C . THR A 1 116 ? 24.031 -5.059 10.286 1.00 96.38 116 THR A C 1
ATOM 925 O O . THR A 1 116 ? 23.523 -5.667 9.351 1.00 96.38 116 THR A O 1
ATOM 928 N N . LEU A 1 117 ? 23.875 -3.741 10.435 1.00 96.38 117 LEU A N 1
ATOM 929 C CA . LEU A 1 117 ? 23.053 -2.943 9.523 1.00 96.38 117 LEU A CA 1
ATOM 930 C C . LEU A 1 117 ? 23.593 -2.943 8.087 1.00 96.38 117 LEU A C 1
ATOM 932 O O . LEU A 1 117 ? 22.811 -3.023 7.142 1.00 96.38 117 LEU A O 1
ATOM 936 N N . MET A 1 118 ? 24.913 -2.874 7.909 1.00 95.50 118 MET A N 1
ATOM 937 C CA . MET A 1 118 ? 25.553 -2.979 6.596 1.00 95.50 118 MET A CA 1
ATOM 938 C C . MET A 1 118 ? 25.273 -4.339 5.952 1.00 95.50 118 MET A C 1
ATOM 940 O O . MET A 1 118 ? 24.821 -4.377 4.808 1.00 95.50 118 MET A O 1
ATOM 944 N N . ASP A 1 119 ? 25.500 -5.424 6.692 1.00 94.12 119 ASP A N 1
ATOM 945 C CA . ASP A 1 119 ? 25.424 -6.794 6.178 1.00 94.12 119 ASP A CA 1
ATOM 946 C C . ASP A 1 119 ? 23.975 -7.253 5.925 1.00 94.12 119 ASP A C 1
ATOM 948 O O . ASP A 1 119 ? 23.706 -7.994 4.975 1.00 94.12 119 ASP A O 1
ATOM 952 N N . GLU A 1 120 ? 23.027 -6.810 6.756 1.00 92.81 120 GLU A N 1
ATOM 953 C CA . GLU A 1 120 ? 21.646 -7.301 6.717 1.00 92.81 120 GLU A CA 1
ATOM 954 C C . GLU A 1 120 ? 20.657 -6.376 6.007 1.00 92.81 120 GLU A C 1
ATOM 956 O O . GLU A 1 120 ? 19.653 -6.873 5.492 1.00 92.81 120 GLU A O 1
ATOM 961 N N . LEU A 1 121 ? 20.926 -5.065 5.936 1.00 94.19 121 LEU A N 1
ATOM 962 C CA . LEU A 1 121 ? 19.957 -4.087 5.429 1.00 94.19 121 LEU A CA 1
ATOM 963 C C . LEU A 1 121 ? 20.524 -3.138 4.366 1.00 94.19 121 LEU A C 1
ATOM 965 O O . LEU A 1 121 ? 19.995 -3.073 3.260 1.00 94.19 121 LEU A O 1
ATOM 969 N N . TYR A 1 122 ? 21.574 -2.380 4.682 1.00 94.25 122 TYR A N 1
ATOM 970 C CA . TYR A 1 122 ? 21.969 -1.222 3.872 1.00 94.25 122 TYR A CA 1
ATOM 971 C C . TYR A 1 122 ? 22.800 -1.572 2.640 1.00 94.25 122 TYR A C 1
ATOM 973 O O . TYR A 1 122 ? 22.623 -0.951 1.594 1.00 94.25 122 TYR A O 1
ATOM 981 N N . LEU A 1 123 ? 23.717 -2.538 2.744 1.00 93.44 123 LEU A N 1
ATOM 982 C CA . LEU A 1 123 ? 24.657 -2.869 1.664 1.00 93.44 123 LEU A CA 1
ATOM 983 C C . LEU A 1 123 ? 24.403 -4.246 1.049 1.00 93.44 123 LEU A C 1
ATOM 985 O O . LEU A 1 123 ? 25.175 -4.703 0.204 1.00 93.44 123 LEU A O 1
ATOM 989 N N . LYS A 1 124 ? 23.304 -4.899 1.431 1.00 87.69 124 LYS A N 1
ATOM 990 C CA . LYS A 1 124 ? 22.917 -6.195 0.886 1.00 87.69 124 LYS A CA 1
ATOM 991 C C . LYS A 1 124 ? 22.415 -6.021 -0.546 1.00 87.69 124 LYS A C 1
ATOM 993 O O . LYS A 1 124 ? 21.299 -5.566 -0.784 1.00 87.69 124 LYS A O 1
ATOM 998 N N . ALA A 1 125 ? 23.266 -6.364 -1.506 1.00 89.81 125 ALA A N 1
ATOM 999 C CA . ALA A 1 125 ? 22.891 -6.412 -2.910 1.00 89.81 125 ALA A CA 1
ATOM 1000 C C . ALA A 1 125 ? 22.154 -7.719 -3.216 1.00 89.81 125 ALA A C 1
ATOM 1002 O O . ALA A 1 125 ? 22.453 -8.772 -2.650 1.00 89.81 125 ALA A O 1
ATOM 1003 N N . PHE A 1 126 ? 21.193 -7.644 -4.126 1.00 87.69 126 PHE A N 1
ATOM 1004 C CA . PHE A 1 126 ? 20.471 -8.806 -4.619 1.00 87.69 126 PHE A CA 1
ATOM 1005 C C . PHE A 1 126 ? 20.040 -8.564 -6.059 1.00 87.69 126 PHE A C 1
ATOM 1007 O O . PHE A 1 126 ? 19.640 -7.457 -6.430 1.00 87.69 126 PHE A O 1
ATOM 1014 N N . GLU A 1 127 ? 20.140 -9.620 -6.852 1.00 90.50 127 GLU A N 1
ATOM 1015 C CA . GLU A 1 127 ? 19.849 -9.633 -8.277 1.00 90.50 127 GLU A CA 1
ATOM 1016 C C . GLU A 1 127 ? 18.891 -10.784 -8.574 1.00 90.50 127 GLU A C 1
ATOM 1018 O O . GLU A 1 127 ? 19.068 -11.899 -8.079 1.00 90.50 127 GLU A O 1
ATOM 1023 N N . GLY A 1 128 ? 17.860 -10.498 -9.361 1.00 83.50 128 GLY A N 1
ATOM 1024 C CA . GLY A 1 128 ? 16.758 -11.409 -9.624 1.00 83.50 128 GLY A CA 1
ATOM 1025 C C . GLY A 1 128 ? 15.640 -11.339 -8.576 1.00 83.50 128 GLY A C 1
ATOM 1026 O O . GLY A 1 128 ? 15.814 -10.872 -7.443 1.00 83.50 128 GLY A O 1
ATOM 1027 N N . GLY A 1 129 ? 14.468 -11.836 -8.983 1.00 86.19 129 GLY A N 1
ATOM 1028 C CA . GLY A 1 129 ? 13.224 -11.779 -8.215 1.00 86.19 129 GLY A CA 1
ATOM 1029 C C . GLY A 1 129 ? 12.259 -10.708 -8.729 1.00 86.19 129 GLY A C 1
ATOM 1030 O O . GLY A 1 129 ? 12.272 -10.363 -9.911 1.00 86.19 129 GLY A O 1
ATOM 1031 N N . PHE A 1 130 ? 11.409 -10.214 -7.832 1.00 88.44 130 PHE A N 1
ATOM 1032 C CA . PHE A 1 130 ? 10.425 -9.166 -8.087 1.00 88.44 130 PHE A CA 1
ATOM 1033 C C . PHE A 1 130 ? 11.064 -7.770 -8.040 1.00 88.44 130 PHE A C 1
ATOM 1035 O O . PHE A 1 130 ? 10.770 -6.933 -8.888 1.00 88.44 130 PHE A O 1
ATOM 1042 N N . VAL A 1 131 ? 11.973 -7.521 -7.086 1.00 89.44 131 VAL A N 1
ATOM 1043 C CA . VAL A 1 131 ? 12.745 -6.265 -6.988 1.00 89.44 131 VAL A CA 1
ATOM 1044 C C . VAL A 1 131 ? 14.240 -6.539 -6.836 1.00 89.44 131 VAL A C 1
ATOM 1046 O O . VAL A 1 131 ? 14.658 -7.322 -5.981 1.00 89.44 131 VAL A O 1
ATOM 1049 N N . ASN A 1 132 ? 15.056 -5.825 -7.616 1.00 90.62 132 ASN A N 1
ATOM 1050 C CA . ASN A 1 132 ? 16.512 -5.794 -7.466 1.00 90.62 132 ASN A CA 1
ATOM 1051 C C . ASN A 1 132 ? 16.962 -4.723 -6.465 1.00 90.62 132 ASN A C 1
ATOM 1053 O O . ASN A 1 132 ? 16.264 -3.736 -6.226 1.00 90.62 132 ASN A O 1
ATOM 1057 N N . GLY A 1 133 ? 18.151 -4.909 -5.888 1.00 88.50 133 GLY A N 1
ATOM 1058 C CA . GLY A 1 133 ? 18.659 -4.085 -4.792 1.00 88.50 133 GLY A CA 1
ATOM 1059 C C . GLY A 1 133 ? 20.152 -3.806 -4.885 1.00 88.50 133 GLY A C 1
ATOM 1060 O O . GLY A 1 133 ? 20.907 -4.484 -5.586 1.00 88.50 133 GLY A O 1
ATOM 1061 N N . GLY A 1 134 ? 20.583 -2.770 -4.166 1.00 87.75 134 GLY A N 1
ATOM 1062 C CA . GLY A 1 134 ? 21.967 -2.304 -4.190 1.00 87.75 134 GLY A CA 1
ATOM 1063 C C . GLY A 1 134 ? 22.406 -1.901 -5.599 1.00 87.75 134 GLY A C 1
ATOM 1064 O O . GLY A 1 134 ? 21.738 -1.114 -6.271 1.00 87.75 134 GLY A O 1
ATOM 1065 N N . VAL A 1 135 ? 23.531 -2.456 -6.051 1.00 90.25 135 VAL A N 1
ATOM 1066 C CA . VAL A 1 135 ? 24.131 -2.149 -7.361 1.00 90.25 135 VAL A CA 1
ATOM 1067 C C . VAL A 1 135 ? 23.330 -2.689 -8.553 1.00 90.25 135 VAL A C 1
ATOM 1069 O O . VAL A 1 135 ? 23.491 -2.187 -9.661 1.00 90.25 135 VAL A O 1
ATOM 1072 N N . HIS A 1 136 ? 22.430 -3.655 -8.336 1.00 91.00 136 HIS A N 1
ATOM 1073 C CA . HIS A 1 136 ? 21.626 -4.280 -9.394 1.00 91.00 136 HIS A CA 1
ATOM 1074 C C . HIS A 1 136 ? 20.262 -3.615 -9.593 1.00 91.00 136 HIS A C 1
ATOM 1076 O O . HIS A 1 136 ? 19.478 -4.067 -10.418 1.00 91.00 136 HIS A O 1
ATOM 1082 N N . GLN A 1 137 ? 19.948 -2.539 -8.864 1.00 86.56 137 GLN A N 1
ATOM 1083 C CA . GLN A 1 137 ? 18.609 -1.934 -8.861 1.00 86.56 137 GLN A CA 1
ATOM 1084 C C . GLN A 1 137 ? 18.109 -1.485 -10.251 1.00 86.56 137 GLN A C 1
ATOM 1086 O O . GLN A 1 137 ? 16.907 -1.356 -10.450 1.00 86.56 137 GLN A O 1
ATOM 1091 N N . LEU A 1 138 ? 19.018 -1.225 -11.199 1.00 86.69 138 LEU A N 1
ATOM 1092 C CA . LEU A 1 138 ? 18.686 -0.861 -12.582 1.00 86.69 138 LEU A CA 1
ATOM 1093 C C . LEU A 1 138 ? 18.887 -2.015 -13.584 1.00 86.69 138 LEU A C 1
ATOM 1095 O O . LEU A 1 138 ? 18.675 -1.820 -14.783 1.00 86.69 138 LEU A O 1
ATOM 1099 N N . ALA A 1 139 ? 19.285 -3.207 -13.136 1.00 90.00 139 ALA A N 1
ATOM 1100 C CA . ALA A 1 139 ? 19.482 -4.378 -13.987 1.00 90.00 139 ALA A CA 1
ATOM 1101 C C . ALA A 1 139 ? 18.154 -5.103 -14.258 1.00 90.00 139 ALA A C 1
ATOM 1103 O O . ALA A 1 139 ? 17.388 -5.358 -13.343 1.00 90.00 139 ALA A O 1
ATOM 1104 N N . ARG A 1 140 ? 17.864 -5.490 -15.505 1.00 86.25 140 ARG A N 1
ATOM 1105 C CA . ARG A 1 140 ? 16.616 -6.216 -15.820 1.00 86.25 140 ARG A CA 1
ATOM 1106 C C . ARG A 1 140 ? 16.601 -7.631 -15.195 1.00 86.25 140 ARG A C 1
ATOM 1108 O O . ARG A 1 140 ? 17.642 -8.282 -15.224 1.00 86.25 140 ARG A O 1
ATOM 1115 N N . PRO A 1 141 ? 15.435 -8.156 -14.756 1.00 81.25 141 PRO A N 1
ATOM 1116 C CA . PRO A 1 141 ? 14.135 -7.483 -14.659 1.00 81.25 141 PRO A CA 1
ATOM 1117 C C . PRO A 1 141 ? 14.131 -6.415 -13.553 1.00 81.25 141 PRO A C 1
ATOM 1119 O O . PRO A 1 141 ? 14.690 -6.624 -12.486 1.00 81.25 141 PRO A O 1
ATOM 1122 N N . ASN A 1 142 ? 13.497 -5.271 -13.827 1.00 77.19 142 ASN A N 1
ATOM 1123 C CA . ASN A 1 142 ? 13.373 -4.159 -12.882 1.00 77.19 142 ASN A CA 1
ATOM 1124 C C . ASN A 1 142 ? 11.917 -3.974 -12.474 1.00 77.19 142 ASN A C 1
ATOM 1126 O O . ASN A 1 142 ? 11.019 -4.123 -13.303 1.00 77.19 142 ASN A O 1
ATOM 1130 N N . ALA A 1 143 ? 11.711 -3.537 -11.237 1.00 81.31 143 ALA A N 1
ATOM 1131 C CA . ALA A 1 143 ? 10.431 -3.047 -10.757 1.00 81.31 143 ALA A CA 1
ATOM 1132 C C . ALA A 1 143 ? 10.564 -1.579 -10.346 1.00 81.31 143 ALA A C 1
ATOM 1134 O O . ALA A 1 143 ? 11.565 -1.163 -9.758 1.00 81.31 143 ALA A O 1
ATOM 1135 N N . PHE A 1 144 ? 9.536 -0.798 -10.667 1.00 80.50 144 PHE A N 1
ATOM 1136 C CA . PHE A 1 144 ? 9.442 0.612 -10.316 1.00 80.50 144 PHE A CA 1
ATOM 1137 C C . PHE A 1 144 ? 8.317 0.788 -9.305 1.00 80.50 144 PHE A C 1
ATOM 1139 O O . PHE A 1 144 ? 7.195 0.343 -9.534 1.00 80.50 144 PHE A O 1
ATOM 1146 N N . ILE A 1 145 ? 8.628 1.435 -8.186 1.00 79.31 145 ILE A N 1
ATOM 1147 C CA . ILE A 1 145 ? 7.638 1.801 -7.175 1.00 79.31 145 ILE A CA 1
ATOM 1148 C C . ILE A 1 145 ? 7.132 3.193 -7.534 1.00 79.31 145 ILE A C 1
ATOM 1150 O O . ILE A 1 145 ? 7.922 4.132 -7.640 1.00 79.31 145 ILE A O 1
ATOM 1154 N N . VAL A 1 146 ? 5.825 3.317 -7.725 1.00 84.31 146 VAL A N 1
ATOM 1155 C CA . VAL A 1 146 ? 5.158 4.574 -8.074 1.00 84.31 146 VAL A CA 1
ATOM 1156 C C . VAL A 1 146 ? 3.922 4.766 -7.196 1.00 84.31 146 VAL A C 1
ATOM 1158 O O . VAL A 1 146 ? 3.365 3.774 -6.719 1.00 84.31 146 VAL A O 1
ATOM 1161 N N . PRO A 1 147 ? 3.474 6.012 -6.966 1.00 82.69 147 PRO A N 1
ATOM 1162 C CA . PRO A 1 147 ? 2.202 6.259 -6.302 1.00 82.69 147 PRO A CA 1
ATOM 1163 C C . PRO A 1 147 ? 1.056 5.557 -7.036 1.00 82.69 147 PRO A C 1
ATOM 1165 O O . PRO A 1 147 ? 0.950 5.647 -8.261 1.00 82.69 147 PRO A O 1
ATOM 1168 N N . GLN A 1 148 ? 0.200 4.872 -6.280 1.00 81.88 148 GLN A N 1
ATOM 1169 C CA . GLN A 1 148 ? -1.003 4.232 -6.808 1.00 81.88 148 GLN A CA 1
ATOM 1170 C C . GLN A 1 148 ? -1.946 5.266 -7.452 1.00 81.88 148 GLN A C 1
ATOM 1172 O O . GLN A 1 148 ? -1.944 6.445 -7.093 1.00 81.88 148 GLN A O 1
ATOM 1177 N N . GLY A 1 149 ? -2.778 4.811 -8.390 1.00 83.50 149 GLY A N 1
ATOM 1178 C CA . GLY A 1 149 ? -3.811 5.619 -9.039 1.00 83.50 149 GLY A CA 1
ATOM 1179 C C . GLY A 1 149 ? -3.321 6.208 -10.356 1.00 83.50 149 GLY A C 1
ATOM 1180 O O . GLY A 1 149 ? -2.580 5.555 -11.091 1.00 83.50 149 GLY A O 1
ATOM 1181 N N . HIS A 1 150 ? -3.705 7.453 -10.651 1.00 84.69 150 HIS A N 1
ATOM 1182 C CA . HIS A 1 150 ? -3.531 8.045 -11.985 1.00 84.69 150 HIS A CA 1
ATOM 1183 C C . HIS A 1 150 ? -2.082 8.040 -12.478 1.00 84.69 150 HIS A C 1
ATOM 1185 O O . HIS A 1 150 ? -1.844 7.851 -13.664 1.00 84.69 150 HIS A O 1
ATOM 1191 N N . CYS A 1 151 ? -1.105 8.248 -11.587 1.00 87.44 151 CYS A N 1
ATOM 1192 C CA . CYS A 1 151 ? 0.307 8.254 -11.969 1.00 87.44 151 CYS A CA 1
ATOM 1193 C C . CYS A 1 151 ? 0.768 6.866 -12.439 1.00 87.44 151 CYS A C 1
ATOM 1195 O O . CYS A 1 151 ? 1.376 6.752 -13.504 1.00 87.44 151 CYS A O 1
ATOM 1197 N N . ALA A 1 152 ? 0.437 5.818 -11.679 1.00 88.62 152 ALA A N 1
ATOM 1198 C CA . ALA A 1 152 ? 0.748 4.440 -12.040 1.00 88.62 152 ALA A CA 1
ATOM 1199 C C . ALA A 1 152 ? 0.037 4.015 -13.330 1.00 88.62 152 ALA A C 1
ATOM 1201 O O . ALA A 1 152 ? 0.672 3.451 -14.220 1.00 88.62 152 ALA A O 1
ATOM 1202 N N . GLU A 1 153 ? -1.257 4.322 -13.451 1.00 89.94 153 GLU A N 1
ATOM 1203 C CA . GLU A 1 153 ? -2.051 4.014 -14.644 1.00 89.94 153 GLU A CA 1
ATOM 1204 C C . GLU A 1 153 ? -1.493 4.724 -15.877 1.00 89.94 153 GLU A C 1
ATOM 1206 O O . GLU A 1 153 ? -1.249 4.088 -16.902 1.00 89.94 153 GLU A O 1
ATOM 1211 N N . HIS A 1 154 ? -1.214 6.023 -15.767 1.00 91.25 154 HIS A N 1
ATOM 1212 C CA . HIS A 1 154 ? -0.633 6.796 -16.855 1.00 91.25 154 HIS A CA 1
ATOM 1213 C C . HIS A 1 154 ? 0.706 6.210 -17.300 1.00 91.25 154 HIS A C 1
ATOM 1215 O O . HIS A 1 154 ? 0.907 5.989 -18.494 1.00 91.25 154 HIS A O 1
ATOM 1221 N N . LEU A 1 155 ? 1.616 5.924 -16.361 1.00 91.75 155 LEU A N 1
ATOM 1222 C CA . LEU A 1 155 ? 2.918 5.339 -16.679 1.00 91.75 155 LEU A CA 1
ATOM 1223 C C . LEU A 1 155 ? 2.761 3.978 -17.368 1.00 91.75 155 LEU A C 1
ATOM 1225 O O . LEU A 1 155 ? 3.426 3.724 -18.371 1.00 91.75 155 LEU A O 1
ATOM 1229 N N . LEU A 1 156 ? 1.868 3.123 -16.867 1.00 91.56 156 LEU A N 1
ATOM 1230 C CA . LEU A 1 156 ? 1.607 1.808 -17.445 1.00 91.56 156 LEU A CA 1
ATOM 1231 C C . LEU A 1 156 ? 1.088 1.920 -18.883 1.00 91.56 156 LEU A C 1
ATOM 1233 O O . LEU A 1 156 ? 1.675 1.330 -19.792 1.00 91.56 156 LEU A O 1
ATOM 1237 N N . PHE A 1 157 ? 0.018 2.688 -19.106 1.00 93.38 157 PHE A N 1
ATOM 1238 C CA . PHE A 1 157 ? -0.637 2.755 -20.413 1.00 93.38 157 PHE A CA 1
ATOM 1239 C C . PHE A 1 157 ? 0.184 3.529 -21.451 1.00 93.38 157 PHE A C 1
ATOM 1241 O O . PHE A 1 157 ? 0.296 3.076 -22.591 1.00 93.38 157 PHE A O 1
ATOM 1248 N N . SER A 1 158 ? 0.849 4.618 -21.051 1.00 94.44 158 SER A N 1
ATOM 1249 C CA . SER A 1 158 ? 1.760 5.363 -21.936 1.00 94.44 158 SER A CA 1
ATOM 1250 C C . SER A 1 158 ? 3.014 4.577 -22.313 1.00 94.44 158 SER A C 1
ATOM 1252 O O . SER A 1 158 ? 3.566 4.789 -23.392 1.00 94.44 158 SER A O 1
ATOM 1254 N N . THR A 1 159 ? 3.447 3.632 -21.471 1.00 93.56 159 THR A N 1
ATOM 1255 C CA . THR A 1 159 ? 4.586 2.756 -21.777 1.00 93.56 159 THR A CA 1
ATOM 1256 C C . THR A 1 159 ? 4.171 1.562 -22.635 1.00 93.56 159 THR A C 1
ATOM 1258 O O . THR A 1 159 ? 4.879 1.206 -23.576 1.00 93.56 159 THR A O 1
ATOM 1261 N N . ILE A 1 160 ? 3.035 0.922 -22.334 1.00 93.50 160 ILE A N 1
ATOM 1262 C CA . ILE A 1 160 ? 2.620 -0.302 -23.031 1.00 93.50 160 ILE A CA 1
ATOM 1263 C C . ILE A 1 160 ? 2.070 -0.014 -24.432 1.00 93.50 160 ILE A C 1
ATOM 1265 O O . ILE A 1 160 ? 2.321 -0.796 -25.346 1.00 93.50 160 ILE A O 1
ATOM 1269 N N . ALA A 1 161 ? 1.367 1.103 -24.644 1.00 94.69 161 ALA A N 1
ATOM 1270 C CA . ALA A 1 161 ? 0.710 1.385 -25.921 1.00 94.69 161 ALA A CA 1
ATOM 1271 C C . ALA A 1 161 ? 1.686 1.479 -27.114 1.00 94.69 161 ALA A C 1
ATOM 1273 O O . ALA A 1 161 ? 1.430 0.822 -28.129 1.00 94.69 161 ALA A O 1
ATOM 1274 N N . PRO A 1 162 ? 2.836 2.185 -27.022 1.00 95.50 162 PRO A N 1
ATOM 1275 C CA . PRO A 1 162 ? 3.844 2.172 -28.082 1.00 95.50 162 PRO A CA 1
ATOM 1276 C C . PRO A 1 162 ? 4.382 0.767 -28.373 1.00 95.50 162 PRO A C 1
ATOM 1278 O O . PRO A 1 162 ? 4.502 0.391 -29.537 1.00 95.50 162 PRO A O 1
ATOM 1281 N N . ILE A 1 163 ? 4.638 -0.030 -27.328 1.00 95.06 163 ILE A N 1
ATOM 1282 C CA . ILE A 1 163 ? 5.149 -1.403 -27.453 1.00 95.06 163 ILE A CA 1
ATOM 1283 C C . ILE A 1 163 ? 4.132 -2.290 -28.177 1.00 95.06 163 ILE A C 1
ATOM 1285 O O . ILE A 1 163 ? 4.493 -3.044 -29.081 1.00 95.06 163 ILE A O 1
ATOM 1289 N N . LEU A 1 164 ? 2.852 -2.198 -27.810 1.00 94.94 164 LEU A N 1
ATOM 1290 C CA . LEU A 1 164 ? 1.772 -2.948 -28.451 1.00 94.94 164 LEU A CA 1
ATOM 1291 C C . LEU A 1 164 ? 1.649 -2.588 -29.935 1.00 94.94 164 LEU A C 1
ATOM 1293 O O . LEU A 1 164 ? 1.598 -3.481 -30.782 1.00 94.94 164 LEU A O 1
ATOM 1297 N N . LYS A 1 165 ? 1.687 -1.289 -30.255 1.00 93.94 165 LYS A N 1
ATOM 1298 C CA . LYS A 1 165 ? 1.635 -0.789 -31.633 1.00 93.94 165 LYS A CA 1
ATOM 1299 C C . LYS A 1 165 ? 2.831 -1.245 -32.467 1.00 93.94 165 LYS A C 1
ATOM 1301 O O . LYS A 1 165 ? 2.652 -1.590 -33.629 1.00 93.94 165 LYS A O 1
ATOM 1306 N N . GLU A 1 166 ? 4.034 -1.261 -31.898 1.00 95.81 166 GLU A N 1
ATOM 1307 C CA . GLU A 1 166 ? 5.229 -1.779 -32.574 1.00 95.81 166 GLU A CA 1
ATOM 1308 C C . GLU A 1 166 ? 5.134 -3.296 -32.796 1.00 95.81 166 GLU A C 1
ATOM 1310 O O . GLU A 1 166 ? 5.468 -3.793 -33.870 1.00 95.81 166 GLU A O 1
ATOM 1315 N N . THR A 1 167 ? 4.618 -4.029 -31.806 1.00 94.94 167 THR A N 1
ATOM 1316 C CA . THR A 1 167 ? 4.534 -5.495 -31.841 1.00 94.94 167 THR A CA 1
ATOM 1317 C C . THR A 1 167 ? 3.502 -6.000 -32.853 1.00 94.94 167 THR A C 1
ATOM 1319 O O . THR A 1 167 ? 3.760 -6.978 -33.550 1.00 94.94 167 THR A O 1
ATOM 1322 N N . ASN A 1 168 ? 2.323 -5.373 -32.938 1.00 94.94 168 ASN A N 1
ATOM 1323 C CA . ASN A 1 168 ? 1.316 -5.672 -33.962 1.00 94.94 168 ASN A CA 1
ATOM 1324 C C . ASN A 1 168 ? 0.573 -4.394 -34.396 1.00 94.94 168 ASN A C 1
ATOM 1326 O O . ASN A 1 168 ? -0.492 -4.091 -33.854 1.00 94.94 168 ASN A O 1
ATOM 1330 N N . PRO A 1 169 ? 1.062 -3.687 -35.430 1.00 92.19 169 PRO A N 1
ATOM 1331 C CA . PRO A 1 169 ? 0.497 -2.404 -35.861 1.00 92.19 169 PRO A CA 1
ATOM 1332 C C . PRO A 1 169 ? -0.969 -2.453 -36.306 1.00 92.19 169 PRO A C 1
ATOM 1334 O O . PRO A 1 169 ? -1.669 -1.450 -36.219 1.00 92.19 169 PRO A O 1
ATOM 1337 N N . ASN A 1 170 ? -1.426 -3.609 -36.793 1.00 94.25 170 ASN A N 1
ATOM 1338 C CA . ASN A 1 170 ? -2.776 -3.796 -37.332 1.00 94.25 170 ASN A CA 1
ATOM 1339 C C . ASN A 1 170 ? -3.752 -4.406 -36.316 1.00 94.25 170 ASN A C 1
ATOM 1341 O O . ASN A 1 170 ? -4.885 -4.720 -36.673 1.00 94.25 170 ASN A O 1
ATOM 1345 N N . LYS A 1 171 ? -3.303 -4.659 -35.082 1.00 94.94 171 LYS A N 1
ATOM 1346 C CA . LYS A 1 171 ? -4.131 -5.268 -34.046 1.00 94.94 171 LYS A CA 1
ATOM 1347 C C . LYS A 1 171 ? -4.730 -4.180 -33.168 1.00 94.94 171 LYS A C 1
ATOM 1349 O O . LYS A 1 171 ? -4.011 -3.357 -32.613 1.00 94.94 171 LYS A O 1
ATOM 1354 N N . GLU A 1 172 ? -6.042 -4.230 -32.999 1.00 94.56 172 GLU A N 1
ATOM 1355 C CA . GLU A 1 172 ? -6.718 -3.463 -31.962 1.00 94.56 172 GLU A CA 1
ATOM 1356 C C . GLU A 1 172 ? -6.556 -4.156 -30.609 1.00 94.56 172 GLU A C 1
ATOM 1358 O O . GLU A 1 172 ? -6.629 -5.386 -30.494 1.00 94.56 172 GLU A O 1
ATOM 1363 N N . TYR A 1 173 ? -6.321 -3.352 -29.579 1.00 94.94 173 TYR A N 1
ATOM 1364 C CA . TYR A 1 173 ? -6.120 -3.827 -28.220 1.00 94.94 173 TYR A CA 1
ATOM 1365 C C . TYR A 1 173 ? -7.295 -3.419 -27.351 1.00 94.94 173 TYR A C 1
ATOM 1367 O O . TYR A 1 173 ? -7.758 -2.282 -27.411 1.00 94.94 173 TYR A O 1
ATOM 1375 N N . TYR A 1 174 ? -7.735 -4.360 -26.525 1.00 94.50 174 TYR A N 1
ATOM 1376 C CA . TYR A 1 174 ? -8.861 -4.198 -25.625 1.00 94.50 174 TYR A CA 1
ATOM 1377 C C . TYR A 1 174 ? -8.404 -4.529 -24.205 1.00 94.50 174 TYR A C 1
ATOM 1379 O O . TYR A 1 174 ? -7.826 -5.596 -23.986 1.00 94.50 174 TYR A O 1
ATOM 1387 N N . ILE A 1 175 ? -8.620 -3.616 -23.256 1.00 91.75 175 ILE A N 1
ATOM 1388 C CA . ILE A 1 175 ? -8.178 -3.765 -21.863 1.00 91.75 175 ILE A CA 1
ATOM 1389 C C . ILE A 1 175 ? -9.394 -3.718 -20.931 1.00 91.75 175 ILE A C 1
ATOM 1391 O O . ILE A 1 175 ? -10.189 -2.781 -21.030 1.00 91.75 175 ILE A O 1
ATOM 1395 N N . PRO A 1 176 ? -9.547 -4.699 -20.018 1.00 89.50 176 PRO A N 1
ATOM 1396 C CA . PRO A 1 176 ? -10.585 -4.659 -18.997 1.00 89.50 176 PRO A CA 1
ATOM 1397 C C . PRO A 1 176 ? -10.492 -3.398 -18.128 1.00 89.50 176 PRO A C 1
ATOM 1399 O O . PRO A 1 176 ? -9.434 -3.091 -17.581 1.00 89.50 176 PRO A O 1
ATOM 1402 N N . ASN A 1 177 ? -11.613 -2.697 -17.990 1.00 88.00 177 ASN A N 1
ATOM 1403 C CA . ASN A 1 177 ? -11.800 -1.559 -17.100 1.00 88.00 177 ASN A CA 1
ATOM 1404 C C . ASN A 1 177 ? -12.612 -1.971 -15.856 1.00 88.00 177 ASN A C 1
ATOM 1406 O O . ASN A 1 177 ? -13.302 -2.992 -15.859 1.00 88.00 177 ASN A O 1
ATOM 1410 N N . ASN A 1 178 ? -12.525 -1.182 -14.782 1.00 77.75 178 ASN A N 1
ATOM 1411 C CA . ASN A 1 178 ? -13.192 -1.473 -13.508 1.00 77.75 178 ASN A CA 1
ATOM 1412 C C . ASN A 1 178 ? -14.693 -1.093 -13.488 1.00 77.75 178 ASN A C 1
ATOM 1414 O O . ASN A 1 178 ? -15.416 -1.510 -12.581 1.00 77.75 178 ASN A O 1
ATOM 1418 N N . GLY A 1 179 ? -15.164 -0.303 -14.462 1.00 75.00 179 GLY A N 1
ATOM 1419 C CA . GLY A 1 179 ? -16.561 0.119 -14.607 1.00 75.00 179 GLY A CA 1
ATOM 1420 C C . GLY A 1 179 ? -17.137 0.993 -13.484 1.00 75.00 179 GLY A C 1
ATOM 1421 O O . GLY A 1 179 ? -18.324 1.297 -13.529 1.00 75.00 179 GLY A O 1
ATOM 1422 N N . HIS A 1 180 ? -16.338 1.368 -12.482 1.00 67.25 180 HIS A N 1
ATOM 1423 C CA . HIS A 1 180 ? -16.748 2.163 -11.314 1.00 67.25 180 HIS A CA 1
ATOM 1424 C C . HIS A 1 180 ? -16.033 3.517 -11.230 1.00 67.25 180 HIS A C 1
ATOM 1426 O O . HIS A 1 180 ? -16.608 4.481 -10.732 1.00 67.25 180 HIS A O 1
ATOM 1432 N N . PHE A 1 1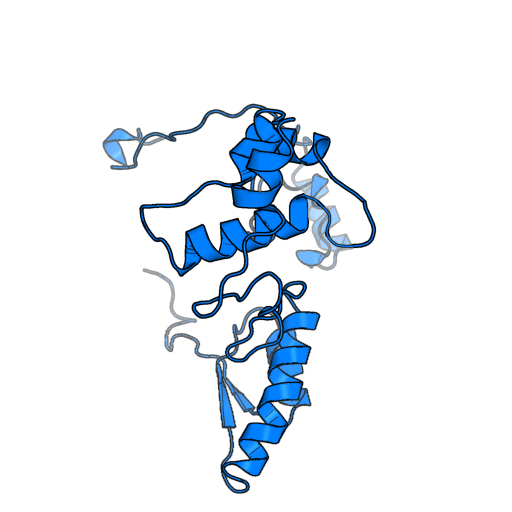81 ? -14.784 3.593 -11.695 1.00 70.31 181 PHE A N 1
ATOM 1433 C CA . PHE A 1 181 ? -13.970 4.802 -11.704 1.00 70.31 181 PHE A CA 1
ATOM 1434 C C . PHE A 1 181 ? -13.474 5.074 -13.126 1.00 70.31 181 PHE A C 1
ATOM 1436 O O . PHE A 1 181 ? -12.664 4.320 -13.668 1.00 70.31 181 PHE A O 1
ATOM 1443 N N . ASP A 1 182 ? -13.911 6.193 -13.701 1.00 76.00 182 ASP A N 1
ATOM 1444 C CA . ASP A 1 182 ? -13.626 6.580 -15.093 1.00 76.00 182 ASP A CA 1
ATOM 1445 C C . ASP A 1 182 ? -12.140 6.881 -15.370 1.00 76.00 182 ASP A C 1
ATOM 1447 O O . ASP A 1 182 ? -11.734 7.100 -16.510 1.00 76.00 182 ASP A O 1
ATOM 1451 N N . THR A 1 183 ? -11.290 6.898 -14.344 1.00 83.38 183 THR A N 1
ATOM 1452 C CA . THR A 1 183 ? -9.879 7.297 -14.451 1.00 83.38 183 THR A CA 1
ATOM 1453 C C . THR A 1 183 ? -9.040 6.256 -15.186 1.00 83.38 183 THR A C 1
ATOM 1455 O O . THR A 1 183 ? -8.188 6.609 -16.007 1.00 83.38 183 THR A O 1
ATOM 1458 N N . THR A 1 184 ? -9.317 4.974 -14.945 1.00 87.69 184 THR A N 1
ATOM 1459 C CA . THR A 1 184 ? -8.676 3.865 -15.650 1.00 87.69 184 THR A CA 1
ATOM 1460 C C . THR A 1 184 ? -9.101 3.868 -17.124 1.00 87.69 184 THR A C 1
ATOM 1462 O O . THR A 1 184 ? -8.246 3.827 -18.011 1.00 87.69 184 THR A O 1
ATOM 1465 N N . GLU A 1 185 ? -10.403 4.014 -17.396 1.00 91.12 185 GLU A N 1
ATOM 1466 C CA . GLU A 1 185 ? -10.965 4.139 -18.747 1.00 91.12 185 GLU A CA 1
ATOM 1467 C C . GLU A 1 185 ? -10.330 5.295 -19.527 1.00 91.12 185 GLU A C 1
ATOM 1469 O O . GLU A 1 185 ? -9.844 5.100 -20.645 1.00 91.12 185 GLU A O 1
ATOM 1474 N N . ALA A 1 186 ? -10.262 6.478 -18.912 1.00 90.50 186 ALA A N 1
ATOM 1475 C CA . ALA A 1 186 ? -9.672 7.663 -19.516 1.00 90.50 186 ALA A CA 1
ATOM 1476 C C . ALA A 1 186 ? -8.199 7.446 -19.891 1.00 90.50 186 ALA A C 1
ATOM 1478 O O . ALA A 1 186 ? -7.792 7.812 -20.994 1.00 90.50 186 ALA A O 1
ATOM 1479 N N . ASN A 1 187 ? -7.396 6.820 -19.022 1.00 92.00 187 ASN A N 1
ATOM 1480 C CA . ASN A 1 187 ? -5.994 6.538 -19.334 1.00 92.00 187 ASN A CA 1
ATOM 1481 C C . ASN A 1 187 ? -5.834 5.503 -20.461 1.00 92.00 187 ASN A C 1
ATOM 1483 O O . ASN A 1 187 ? -4.946 5.663 -21.300 1.00 92.00 187 ASN A O 1
ATOM 1487 N N . ILE A 1 188 ? -6.677 4.468 -20.514 1.00 93.06 188 ILE A N 1
ATOM 1488 C CA . ILE A 1 188 ? -6.664 3.472 -21.599 1.00 93.06 188 ILE A CA 1
ATOM 1489 C C . ILE A 1 188 ? -7.002 4.151 -22.935 1.00 93.06 188 ILE A C 1
ATOM 1491 O O . ILE A 1 188 ? -6.227 4.068 -23.894 1.00 93.06 188 ILE A O 1
ATOM 1495 N N . ALA A 1 189 ? -8.124 4.874 -22.981 1.00 93.56 189 ALA A N 1
ATOM 1496 C CA . ALA A 1 189 ? -8.622 5.526 -24.188 1.00 93.56 189 ALA A CA 1
ATOM 1497 C C . ALA A 1 189 ? -7.681 6.632 -24.688 1.00 93.56 189 ALA A C 1
ATOM 1499 O O . ALA A 1 189 ? -7.423 6.728 -25.890 1.00 93.56 189 ALA A O 1
ATOM 1500 N N . ALA A 1 190 ? -7.096 7.425 -23.782 1.00 94.31 190 ALA A N 1
ATOM 1501 C CA . ALA A 1 190 ? -6.120 8.462 -24.129 1.00 94.31 190 ALA A CA 1
ATOM 1502 C C . ALA A 1 190 ? -4.867 7.901 -24.823 1.00 94.31 190 ALA A C 1
ATOM 1504 O O . ALA A 1 190 ? -4.200 8.621 -25.565 1.00 94.31 190 ALA A O 1
ATOM 1505 N N . ASN A 1 191 ? -4.562 6.616 -24.618 1.00 94.62 191 ASN A N 1
ATOM 1506 C CA . ASN A 1 191 ? -3.457 5.915 -25.268 1.00 94.62 191 ASN A CA 1
ATOM 1507 C C . ASN A 1 191 ? -3.887 5.123 -26.520 1.00 94.62 191 ASN A C 1
ATOM 1509 O O . ASN A 1 191 ? -3.102 4.335 -27.049 1.00 94.62 191 ASN A O 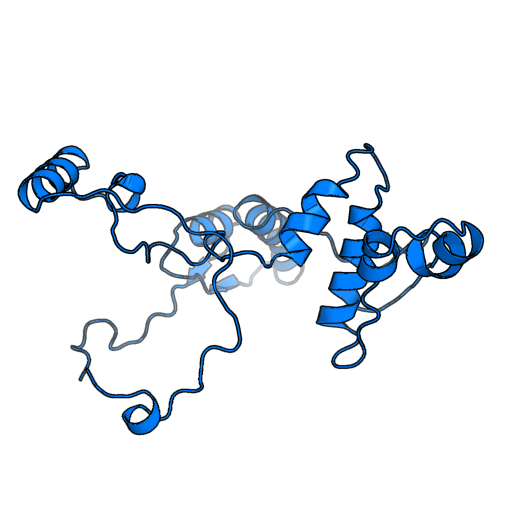1
ATOM 1513 N N . GLY A 1 192 ? -5.109 5.338 -27.024 1.00 93.06 192 GLY A N 1
ATOM 1514 C CA . GLY A 1 192 ? -5.608 4.720 -28.256 1.00 93.06 192 GLY A CA 1
ATOM 1515 C C . GLY A 1 192 ? -5.922 3.228 -28.127 1.00 93.06 192 GLY A C 1
ATOM 1516 O O . GLY A 1 192 ? -5.892 2.509 -29.123 1.00 93.06 192 GLY A O 1
ATOM 1517 N N . ILE A 1 193 ? -6.184 2.758 -26.908 1.00 94.75 193 ILE A N 1
ATOM 1518 C CA . ILE A 1 193 ? -6.593 1.385 -26.606 1.00 94.75 193 ILE A CA 1
ATOM 1519 C C . ILE A 1 193 ? -8.087 1.397 -26.262 1.00 94.75 193 ILE A C 1
ATOM 1521 O O . ILE A 1 193 ? -8.601 2.395 -25.762 1.00 94.75 193 ILE A O 1
ATOM 1525 N N . HIS A 1 194 ? -8.796 0.299 -26.518 1.00 94.88 194 HIS A N 1
ATOM 1526 C CA . HIS A 1 194 ? -10.223 0.188 -26.231 1.00 94.88 194 HIS A CA 1
ATOM 1527 C C . HIS A 1 194 ? -10.465 -0.313 -24.793 1.00 94.88 194 HIS A C 1
ATOM 1529 O O . HIS A 1 194 ? -10.141 -1.464 -24.484 1.00 94.88 194 HIS A O 1
ATOM 1535 N N . PRO A 1 195 ? -11.035 0.502 -23.891 1.00 94.12 195 PRO A N 1
ATOM 1536 C CA . PRO A 1 195 ? -11.461 0.032 -22.577 1.00 94.12 195 PRO A CA 1
ATOM 1537 C C . PRO A 1 195 ? -12.725 -0.831 -22.706 1.00 94.12 195 PRO A C 1
ATOM 1539 O O . PRO A 1 195 ? -13.623 -0.513 -23.485 1.00 94.12 195 PRO A O 1
ATOM 1542 N N . ILE A 1 196 ? -12.811 -1.927 -21.945 1.00 93.19 196 ILE A N 1
ATOM 1543 C CA . ILE A 1 196 ? -14.011 -2.776 -21.882 1.00 93.19 196 ILE A CA 1
ATOM 1544 C C . ILE A 1 196 ? -14.445 -2.970 -20.430 1.00 93.19 196 ILE A C 1
ATOM 1546 O O . ILE A 1 196 ? -13.711 -3.554 -19.637 1.00 93.19 196 ILE A O 1
ATOM 1550 N N . ASN A 1 197 ? -15.679 -2.583 -20.107 1.00 90.81 197 ASN A N 1
ATOM 1551 C CA . ASN A 1 197 ? -16.316 -2.955 -18.844 1.00 90.81 197 ASN A CA 1
ATOM 1552 C C . ASN A 1 197 ? -16.882 -4.380 -18.929 1.00 90.81 197 ASN A C 1
ATOM 1554 O O . ASN A 1 197 ? -17.687 -4.684 -19.809 1.00 90.81 197 ASN A O 1
ATOM 1558 N N . LEU A 1 198 ? -16.470 -5.253 -18.008 1.00 87.19 198 LEU A N 1
ATOM 1559 C CA . LEU A 1 198 ? -16.899 -6.656 -17.951 1.00 87.19 198 LEU A CA 1
ATOM 1560 C C . LEU A 1 198 ? -17.973 -6.854 -16.875 1.00 87.19 198 LEU A C 1
ATOM 1562 O O . LEU A 1 198 ? -17.757 -7.539 -15.877 1.00 87.19 198 LEU A O 1
ATOM 1566 N N . PHE A 1 199 ? -19.126 -6.215 -17.062 1.00 86.75 199 PHE A N 1
ATOM 1567 C CA . PHE A 1 199 ? -20.258 -6.372 -16.152 1.00 86.75 199 PHE A CA 1
ATOM 1568 C C . PHE A 1 199 ? -20.946 -7.727 -16.327 1.00 86.75 199 PHE A C 1
ATOM 1570 O O . PHE A 1 199 ? -20.977 -8.292 -17.423 1.00 86.75 199 PHE A O 1
ATOM 1577 N N . SER A 1 200 ? -21.539 -8.232 -15.244 1.00 85.00 200 SER A N 1
ATOM 1578 C CA . SER A 1 200 ? -22.374 -9.428 -15.323 1.00 85.00 200 SER A CA 1
ATOM 1579 C C . SER A 1 200 ? -23.610 -9.164 -16.184 1.00 85.00 200 SER A C 1
ATOM 1581 O O . SER A 1 200 ? -24.221 -8.100 -16.092 1.00 85.00 200 SER A O 1
ATOM 1583 N N . ILE A 1 201 ? -24.018 -10.147 -16.989 1.00 87.56 201 ILE A N 1
ATOM 1584 C CA . ILE A 1 201 ? -25.204 -10.038 -17.858 1.00 87.56 201 ILE A CA 1
ATOM 1585 C C . ILE A 1 201 ? -26.497 -9.786 -17.070 1.00 87.56 201 ILE A C 1
ATOM 1587 O O . ILE A 1 201 ? -27.425 -9.179 -17.591 1.00 87.56 201 ILE A O 1
ATOM 1591 N N . ASN A 1 202 ? -26.529 -10.221 -15.812 1.00 90.00 202 ASN A N 1
ATOM 1592 C CA . ASN A 1 202 ? -27.648 -10.074 -14.895 1.00 90.00 202 ASN A CA 1
ATOM 1593 C C . ASN A 1 202 ? -27.465 -8.907 -13.911 1.00 90.00 202 ASN A C 1
ATOM 1595 O O . ASN A 1 202 ? -28.095 -8.901 -12.863 1.00 90.00 202 ASN A O 1
ATOM 1599 N N . LEU A 1 203 ? -26.605 -7.921 -14.210 1.00 84.69 203 LEU A N 1
ATOM 1600 C CA . LEU A 1 203 ? -26.336 -6.793 -13.301 1.00 84.69 203 LEU A CA 1
ATOM 1601 C C . LEU A 1 203 ? -27.610 -6.035 -12.878 1.00 84.69 203 LEU A C 1
ATOM 1603 O O . LEU A 1 203 ? -27.653 -5.473 -11.789 1.00 84.69 203 LEU A O 1
ATOM 1607 N N . PHE A 1 204 ? -28.628 -6.016 -13.739 1.00 86.25 204 PHE A N 1
ATOM 1608 C CA . PHE A 1 204 ? -29.913 -5.360 -13.481 1.00 86.25 204 PHE A CA 1
ATOM 1609 C C . PHE A 1 204 ? -31.003 -6.309 -12.972 1.00 86.25 204 PHE A C 1
ATOM 1611 O O . PHE A 1 204 ? -32.135 -5.874 -12.777 1.00 86.25 204 PHE A O 1
ATOM 1618 N N . GLU A 1 205 ? -30.701 -7.597 -12.810 1.00 92.00 205 GLU A N 1
ATOM 1619 C CA . GLU A 1 205 ? -31.635 -8.530 -12.188 1.00 92.00 205 GLU A CA 1
ATOM 1620 C C . GLU A 1 205 ? -31.607 -8.330 -10.671 1.00 92.00 205 GLU A C 1
ATOM 1622 O O . GLU A 1 205 ? -30.553 -8.080 -10.082 1.00 92.00 205 GLU A O 1
ATOM 1627 N N . ASP A 1 206 ? -32.774 -8.435 -10.035 1.00 86.62 206 ASP A N 1
ATOM 1628 C CA . ASP A 1 206 ? -32.865 -8.367 -8.580 1.00 86.62 206 ASP A CA 1
ATOM 1629 C C . ASP A 1 206 ? -32.025 -9.490 -7.953 1.00 86.62 206 ASP A C 1
ATOM 1631 O O . ASP A 1 206 ? -32.091 -10.653 -8.366 1.00 86.62 206 ASP A O 1
ATOM 1635 N N . PHE A 1 207 ? -31.225 -9.142 -6.943 1.00 73.62 207 PHE A N 1
ATOM 1636 C CA . PHE A 1 207 ? -30.466 -10.126 -6.177 1.00 73.62 207 PHE A CA 1
ATOM 1637 C C . PHE A 1 207 ? -31.453 -11.024 -5.402 1.00 73.62 207 PHE A C 1
ATOM 1639 O O . PHE A 1 207 ? -32.331 -10.477 -4.729 1.00 73.62 207 PHE A O 1
ATOM 1646 N N . PRO A 1 208 ? -31.356 -12.364 -5.503 1.00 67.81 208 PRO A N 1
ATOM 1647 C CA . PRO A 1 208 ? -32.290 -13.284 -4.851 1.00 67.81 208 PRO A CA 1
ATOM 1648 C C . PRO A 1 208 ? -32.261 -13.223 -3.317 1.00 67.81 208 PRO A C 1
ATOM 1650 O O . PRO A 1 208 ? -31.194 -12.912 -2.736 1.00 67.81 208 PRO A O 1
#

Secondary structure (DSSP, 8-state):
---TTTTT-PPPS------PPPP---HHHHHHHHHHTTT-TTTS-GGG-SS--S-STT-PPPPHHHHHHHHT----SSS-HHHHHHHHHHHHHHTSTT----THHHHHTT---HHHHIIIIIS--B-SSSS-BGGGTTSSS------TTHHHHHHHHHHHHHHHHHH-TT---EEEE-SS-HHHHHHHHHTT-EEEE---TTTTSPP-

Foldseek 3Di:
DDDCVRVVHDDPPDDDDDDDDADDDDPVNQVVQCVVQVNDPVSRDPSNDPDDPPDPVVPDDDDPVVVVVVVLDDPPPPQTQVVQQVQLVCCQPFPVPPHRPNVCVCSVVVPDPVVCCCPPTRVDFDDDDPAGDDPCQVPPPHDDDDDPDLVVLLVVLVVVLVVVCVVPVPDAAEDEDPVPDCSNVCSCVVSVHHYDHDDDPCNVPDDD

Sequence (208 aa):
MKSMFELDVPVPSKRSLIVRNNKEVSKEQREIALKETEYSMFSFPADMLVLDFLSDSGSSSMTDLQWASLFHGDESYGRNKGYYVLLEAIRDTFERGDEPKKAVNLILSGETNIKTLMDELYLKAFEGGFVNGGVHQLARPNAFIVPQGHCAEHLLFSTIAPILKETNPNKEYYIPNNGHFDTTEANIAANGIHPINLFSINLFEDFP

pLDDT: mean 90.66, std 6.25, range [61.59, 98.25]

InterPro domains:
  IPR001597 Aromatic amino acid beta-eliminating lyase/threonine aldolase [PF01212] (52-198)
  IPR015421 Pyridoxal phosphate-dependent transferase, major domain [G3DSA:3.40.640.10] (64-207)
  IPR015424 Pyridoxal phosphate-dependent transferase [SSF53383] (14-203)

Organism: NCBI:txid412755

Radius of gyration: 23.78 Å; chains: 1; bounding box: 62×40×58 Å